Protein AF-A0A2W5Y4U4-F1 (afdb_monomer_lite)

pLDDT: mean 70.73, std 24.27, range [21.8, 98.44]

Foldseek 3Di:
DLLVLLLLLLLLVQLVHKAFLLNSLVSQCLSVVNPALVVSLVSSLVSVLVCVVVVQKFKAFQDPVGTDGDPDPSVVVSVVLNVVSVPDPDRDDPGHIIIHTDPVSNVVNVVSLVVVCVVQPDPDPDDDLVRVLVSVVVVLVVPPSNPPLVSVVVSVVPPCPPPDVCSVVSVVVSCCVVVVPPQWDWDWDDPPPDPDIAIATDPVSQVVVVVVQVPDPPSVVPPSSPDDHDHDDDD

Sequence (235 aa):
MAFEVVIEEVLVYGLDDWVMLSAFTSVVSSELGINDWLTVRPHVLTVMRTVLAEGWYEVGNVGEDGFHSWRLPLEDSLQRLEAEVLSLESWPHMGDPWFNLTPAGQEEAERIVRRTMEWLPPPALPLTAQELLDWLRSYLARGDGYPLRSIVLGVLRGMKVRTDADAREMIDRILRELLSDPDIQVKMETPPGSGSFRVNLAAPALPAMREQLSAIPDLEHMPDLFLLIRLKTIV

Structure (mmCIF, N/CA/C/O backbone):
data_AF-A0A2W5Y4U4-F1
#
_entry.id   AF-A0A2W5Y4U4-F1
#
loop_
_atom_site.group_PDB
_atom_site.id
_atom_site.type_symbol
_atom_site.label_atom_id
_atom_site.label_alt_id
_atom_site.label_comp_id
_atom_site.label_asym_id
_atom_site.label_entity_id
_atom_site.label_seq_id
_atom_site.pdbx_PDB_ins_code
_atom_site.Cartn_x
_atom_site.Cartn_y
_atom_site.Cartn_z
_atom_site.occupancy
_atom_site.B_iso_or_equiv
_atom_site.auth_seq_id
_atom_site.auth_comp_id
_atom_site.auth_asym_id
_atom_site.auth_atom_id
_atom_site.pdbx_PDB_model_num
ATOM 1 N N . MET A 1 1 ? 15.899 -3.956 5.327 1.00 56.28 1 MET A N 1
ATOM 2 C CA . MET A 1 1 ? 15.877 -3.110 4.118 1.00 56.28 1 MET A CA 1
ATOM 3 C C . MET A 1 1 ? 14.679 -3.425 3.229 1.00 56.28 1 MET A C 1
ATOM 5 O O . MET A 1 1 ? 13.850 -2.544 3.117 1.00 56.28 1 MET A O 1
ATOM 9 N N . ALA A 1 2 ? 14.485 -4.649 2.711 1.00 74.25 2 ALA A N 1
ATOM 10 C CA . ALA A 1 2 ? 13.357 -4.940 1.799 1.00 74.25 2 ALA A CA 1
ATOM 11 C C . ALA A 1 2 ? 11.952 -4.578 2.340 1.00 74.25 2 ALA A C 1
ATOM 13 O O . ALA A 1 2 ? 11.101 -4.116 1.595 1.00 74.25 2 ALA A O 1
ATOM 14 N N . PHE A 1 3 ? 11.703 -4.744 3.643 1.00 87.31 3 PHE A N 1
ATOM 15 C CA . PHE A 1 3 ? 10.367 -4.537 4.219 1.00 87.31 3 PHE A CA 1
ATOM 16 C C . PHE A 1 3 ? 9.980 -3.067 4.437 1.00 87.31 3 PHE A C 1
ATOM 18 O O . PHE A 1 3 ? 8.811 -2.716 4.337 1.00 87.31 3 PHE A O 1
ATOM 25 N N . GLU A 1 4 ? 10.961 -2.215 4.737 1.00 89.25 4 GLU A N 1
ATOM 26 C CA . GLU A 1 4 ? 10.761 -0.772 4.934 1.00 89.25 4 GLU A CA 1
ATOM 27 C C . GLU A 1 4 ? 10.315 -0.127 3.625 1.00 89.25 4 GLU A C 1
ATOM 29 O O . GLU A 1 4 ? 9.292 0.539 3.560 1.00 89.25 4 GLU A O 1
ATOM 34 N N . VAL A 1 5 ? 11.021 -0.465 2.556 1.00 87.44 5 VAL A N 1
ATOM 35 C CA . VAL A 1 5 ? 10.706 -0.081 1.187 1.00 87.44 5 VAL A CA 1
ATOM 36 C C . VAL A 1 5 ? 9.276 -0.466 0.773 1.00 87.44 5 VAL A C 1
ATOM 38 O O . VAL A 1 5 ? 8.548 0.357 0.224 1.00 87.44 5 VAL A O 1
ATOM 41 N N . VAL A 1 6 ? 8.840 -1.693 1.082 1.00 91.56 6 VAL A N 1
ATOM 42 C CA . VAL A 1 6 ? 7.470 -2.153 0.786 1.00 91.56 6 VAL A CA 1
ATOM 43 C C . VAL A 1 6 ? 6.430 -1.302 1.519 1.00 91.56 6 VAL A C 1
ATOM 45 O O . VAL A 1 6 ? 5.403 -0.949 0.944 1.00 91.56 6 VAL A O 1
ATOM 48 N N . ILE A 1 7 ? 6.682 -0.983 2.791 1.00 95.06 7 ILE A N 1
ATOM 49 C CA . ILE A 1 7 ? 5.800 -0.135 3.600 1.00 95.06 7 ILE A CA 1
ATOM 50 C C . ILE A 1 7 ? 5.708 1.263 2.993 1.00 95.06 7 ILE A C 1
ATOM 52 O O . ILE A 1 7 ? 4.606 1.786 2.844 1.00 95.06 7 ILE A O 1
ATOM 56 N N . GLU A 1 8 ? 6.843 1.851 2.619 1.00 93.88 8 GLU A N 1
ATOM 57 C CA . GLU A 1 8 ? 6.877 3.177 2.010 1.00 93.88 8 GLU A CA 1
ATOM 58 C C . GLU A 1 8 ? 6.083 3.220 0.699 1.00 93.88 8 GLU A C 1
ATOM 60 O O . GLU A 1 8 ? 5.265 4.120 0.512 1.00 93.88 8 GLU A O 1
ATOM 65 N N . GLU A 1 9 ? 6.241 2.221 -0.173 1.00 89.44 9 GLU A N 1
ATOM 66 C CA . GLU A 1 9 ? 5.489 2.145 -1.430 1.00 89.44 9 GLU A CA 1
ATOM 67 C C . GLU A 1 9 ? 3.982 1.972 -1.178 1.00 89.44 9 GLU A C 1
ATOM 69 O O . GLU A 1 9 ? 3.164 2.618 -1.832 1.00 89.44 9 GLU A O 1
ATOM 74 N N . VAL A 1 10 ? 3.591 1.158 -0.190 1.00 93.81 10 VAL A N 1
ATOM 75 C CA . VAL A 1 10 ? 2.186 1.017 0.225 1.00 93.81 10 VAL A CA 1
ATOM 76 C C . VAL A 1 10 ? 1.619 2.338 0.751 1.00 93.81 10 VAL A C 1
ATOM 78 O O . VAL A 1 10 ? 0.484 2.680 0.425 1.00 93.81 10 VAL A O 1
ATOM 81 N N . LEU A 1 11 ? 2.373 3.091 1.553 1.00 95.19 11 LEU A N 1
ATOM 82 C CA . LEU A 1 11 ? 1.949 4.397 2.069 1.00 95.19 11 LEU A CA 1
ATOM 83 C C . LEU A 1 11 ? 1.760 5.407 0.938 1.00 95.19 11 LEU A C 1
ATOM 85 O O . LEU A 1 11 ? 0.708 6.033 0.843 1.00 95.19 11 LEU A O 1
ATOM 89 N N . VAL A 1 12 ? 2.744 5.521 0.043 1.00 92.56 12 VAL A N 1
ATOM 90 C CA . VAL A 1 12 ? 2.672 6.422 -1.114 1.00 92.56 12 VAL A CA 1
ATOM 91 C C . VAL A 1 12 ? 1.501 6.055 -2.023 1.00 92.56 12 VAL A C 1
ATOM 93 O O . VAL A 1 12 ? 0.811 6.945 -2.514 1.00 92.56 12 VAL A O 1
ATOM 96 N N . TYR A 1 13 ? 1.232 4.763 -2.218 1.00 89.75 13 TYR A N 1
ATOM 97 C CA . TYR A 1 13 ? 0.114 4.305 -3.040 1.00 89.75 13 TYR A CA 1
ATOM 98 C C . TYR A 1 13 ? -1.253 4.775 -2.510 1.00 89.75 13 TYR A C 1
ATOM 100 O O . TYR A 1 13 ? -2.143 5.068 -3.306 1.00 89.75 13 TYR A O 1
ATOM 108 N N . GLY A 1 14 ? -1.415 4.895 -1.189 1.00 93.81 14 GLY A N 1
ATOM 109 C CA . GLY A 1 14 ? -2.655 5.374 -0.567 1.00 93.81 14 GLY A CA 1
ATOM 110 C C . GLY A 1 14 ? -2.869 6.885 -0.607 1.00 93.81 14 GLY A C 1
ATOM 111 O O . GLY A 1 14 ? -3.927 7.341 -0.186 1.00 93.81 14 GLY A O 1
ATOM 112 N N . LEU A 1 15 ? -1.900 7.674 -1.092 1.00 91.88 15 LEU A N 1
ATOM 113 C CA . LEU A 1 15 ? -2.074 9.125 -1.248 1.00 91.88 15 LEU A CA 1
ATOM 114 C C . LEU A 1 15 ? -3.106 9.482 -2.325 1.00 91.88 15 LEU A C 1
ATOM 116 O O . LEU A 1 15 ? -3.715 10.548 -2.252 1.00 91.88 15 LEU A O 1
ATOM 120 N N . ASP A 1 16 ? -3.273 8.617 -3.329 1.00 88.06 16 ASP A N 1
ATOM 121 C CA . ASP A 1 16 ? -4.180 8.857 -4.454 1.00 88.06 16 ASP A CA 1
ATOM 122 C C . ASP A 1 16 ? -5.641 8.510 -4.100 1.00 88.06 16 ASP A C 1
ATOM 124 O O . ASP A 1 16 ? -6.553 9.246 -4.482 1.00 88.06 16 ASP A O 1
ATOM 128 N N . ASP A 1 17 ? -5.873 7.373 -3.432 1.00 92.88 17 ASP A N 1
ATOM 129 C CA . ASP A 1 17 ? -7.207 6.828 -3.137 1.00 92.88 17 ASP A CA 1
ATOM 130 C C . ASP A 1 17 ? -7.129 5.710 -2.073 1.00 92.88 17 ASP A C 1
ATOM 132 O O . ASP A 1 17 ? -6.046 5.303 -1.641 1.00 92.88 17 ASP A O 1
ATOM 136 N N . TRP A 1 18 ? -8.278 5.151 -1.691 1.00 96.12 18 TRP A N 1
ATOM 137 C CA . TRP A 1 18 ? -8.352 3.940 -0.880 1.00 96.12 18 TRP A CA 1
ATOM 138 C C . TRP A 1 18 ? -7.681 2.758 -1.577 1.00 96.12 18 TRP A C 1
ATOM 140 O O . TRP A 1 18 ? -7.863 2.494 -2.769 1.00 96.12 18 TRP A O 1
ATOM 150 N N . VAL A 1 19 ? -6.956 1.971 -0.794 1.00 94.94 19 VAL A N 1
ATOM 151 C CA . VAL A 1 19 ? -6.214 0.819 -1.292 1.00 94.94 19 VAL A CA 1
ATOM 152 C C . VAL A 1 19 ? -7.033 -0.435 -1.032 1.00 94.94 19 VAL A C 1
ATOM 154 O O . VAL A 1 19 ? -7.286 -0.792 0.110 1.00 94.94 19 VAL A O 1
ATOM 157 N N . MET A 1 20 ? -7.459 -1.138 -2.077 1.00 94.50 20 MET A N 1
ATOM 158 C CA . MET A 1 20 ? -8.074 -2.461 -1.917 1.00 94.50 20 MET A CA 1
ATOM 159 C C . MET A 1 20 ? -7.012 -3.492 -1.502 1.00 94.50 20 MET A C 1
ATOM 161 O O . MET A 1 20 ? -5.870 -3.408 -1.962 1.00 94.50 20 MET A O 1
ATOM 165 N N . LEU A 1 21 ? -7.387 -4.527 -0.742 1.00 94.50 21 LEU A N 1
ATOM 166 C CA . LEU A 1 21 ? -6.519 -5.670 -0.423 1.00 94.50 21 LEU A CA 1
ATOM 167 C C . LEU A 1 21 ? -5.758 -6.214 -1.643 1.00 94.50 21 LEU A C 1
ATOM 169 O O . LEU A 1 21 ? -4.548 -6.413 -1.583 1.00 94.50 21 LEU A O 1
ATOM 173 N N . SER A 1 22 ? -6.426 -6.409 -2.782 1.00 92.12 22 SER A N 1
ATOM 174 C CA . SER A 1 22 ? -5.769 -6.894 -4.006 1.00 92.12 22 SER A CA 1
ATOM 175 C C . SER A 1 22 ? -4.678 -5.941 -4.526 1.00 92.12 22 SER A C 1
ATOM 177 O O . SER A 1 22 ? -3.620 -6.392 -4.963 1.00 92.12 22 SER A O 1
ATOM 179 N N . ALA A 1 23 ? -4.873 -4.622 -4.430 1.00 90.00 23 ALA A N 1
ATOM 180 C CA . ALA A 1 23 ? -3.855 -3.638 -4.793 1.00 90.00 23 ALA A CA 1
ATOM 181 C C . ALA A 1 23 ? -2.692 -3.661 -3.793 1.00 90.00 23 ALA A C 1
ATOM 183 O O . ALA A 1 23 ? -1.536 -3.748 -4.206 1.00 90.00 23 ALA A O 1
ATOM 184 N N . PHE A 1 24 ? -3.008 -3.695 -2.497 1.00 92.56 24 PHE A N 1
ATOM 185 C CA . PHE A 1 24 ? -2.038 -3.799 -1.410 1.00 92.56 24 PHE A CA 1
ATOM 186 C C . PHE A 1 24 ? -1.139 -5.030 -1.582 1.00 92.56 24 PHE A C 1
ATOM 188 O O . PHE A 1 24 ? 0.084 -4.928 -1.634 1.00 92.56 24 PHE A O 1
ATOM 195 N N . THR A 1 25 ? -1.744 -6.208 -1.738 1.00 93.31 25 THR A N 1
ATOM 196 C CA . THR A 1 25 ? -1.024 -7.476 -1.939 1.00 93.31 25 THR A CA 1
ATOM 197 C C . THR A 1 25 ? -0.175 -7.456 -3.198 1.00 93.31 25 THR A C 1
ATOM 199 O O . THR A 1 25 ? 0.921 -8.011 -3.219 1.00 93.31 25 THR A O 1
ATOM 202 N N . SER A 1 26 ? -0.641 -6.761 -4.233 1.00 90.56 26 SER A N 1
ATOM 203 C CA . SER A 1 26 ? 0.102 -6.611 -5.468 1.00 90.56 26 SER A CA 1
ATOM 204 C C . SER A 1 26 ? 1.308 -5.675 -5.348 1.00 90.56 26 SER A C 1
ATOM 206 O O . SER A 1 26 ? 2.282 -5.886 -6.068 1.00 90.56 26 SER A O 1
ATOM 208 N N . VAL A 1 27 ? 1.276 -4.672 -4.464 1.00 90.56 27 VAL A N 1
ATOM 209 C CA . VAL A 1 27 ? 2.469 -3.880 -4.118 1.00 90.56 27 VAL A CA 1
ATOM 210 C C . VAL A 1 27 ? 3.479 -4.778 -3.410 1.00 90.56 27 VAL A C 1
ATOM 212 O O . VAL A 1 27 ? 4.584 -4.950 -3.911 1.00 90.56 27 VAL A O 1
ATOM 215 N N . VAL A 1 28 ? 3.071 -5.460 -2.334 1.00 93.56 28 VAL A N 1
ATOM 216 C CA . VAL A 1 28 ? 3.958 -6.356 -1.565 1.00 93.56 28 VAL A CA 1
ATOM 217 C C . VAL A 1 28 ? 4.595 -7.433 -2.450 1.00 93.56 28 VAL A C 1
ATOM 219 O O . VAL A 1 28 ? 5.794 -7.675 -2.382 1.00 93.56 28 VAL A O 1
ATOM 222 N N . SER A 1 29 ? 3.800 -8.063 -3.312 1.00 92.56 29 SER A N 1
ATOM 223 C CA . SER A 1 29 ? 4.266 -9.059 -4.279 1.00 92.56 29 SER A CA 1
ATOM 224 C C . SER A 1 29 ? 5.291 -8.506 -5.262 1.00 92.56 29 SER A C 1
ATOM 226 O O . SER A 1 29 ? 6.316 -9.147 -5.487 1.00 92.56 29 SER A O 1
ATOM 228 N N . SER A 1 30 ? 5.020 -7.324 -5.825 1.00 87.38 30 SER A N 1
ATOM 229 C CA . SER A 1 30 ? 5.901 -6.669 -6.792 1.00 87.38 30 SER A CA 1
ATOM 230 C C . SER A 1 30 ? 7.241 -6.316 -6.158 1.00 87.38 30 SER A C 1
ATOM 232 O O . SER A 1 30 ? 8.275 -6.641 -6.728 1.00 87.38 30 SER A O 1
ATOM 234 N N . GLU A 1 31 ? 7.218 -5.698 -4.978 1.00 87.00 31 GLU A N 1
ATOM 235 C CA . GLU A 1 31 ? 8.423 -5.229 -4.286 1.00 87.00 31 GLU A CA 1
ATOM 236 C C . GLU A 1 31 ? 9.281 -6.373 -3.728 1.00 87.00 31 GLU A C 1
ATOM 238 O O . GLU A 1 31 ? 10.487 -6.225 -3.564 1.00 87.00 31 GLU A O 1
ATOM 243 N N . LEU A 1 32 ? 8.683 -7.537 -3.459 1.00 88.62 32 LEU A N 1
ATOM 244 C CA . LEU A 1 32 ? 9.418 -8.726 -3.017 1.00 88.62 32 LEU A CA 1
ATOM 245 C C . LEU A 1 32 ? 9.779 -9.688 -4.159 1.00 88.62 32 LEU A C 1
ATOM 247 O O . LEU A 1 32 ? 10.451 -10.689 -3.914 1.00 88.62 32 LEU A O 1
ATOM 251 N N . GLY A 1 33 ? 9.304 -9.449 -5.385 1.00 90.38 33 GLY A N 1
ATOM 252 C CA . GLY A 1 33 ? 9.500 -10.365 -6.513 1.00 90.38 33 GLY A CA 1
ATOM 253 C C . GLY A 1 33 ? 8.823 -11.735 -6.339 1.00 90.38 33 GLY A C 1
ATOM 254 O O . GLY A 1 33 ? 9.268 -12.726 -6.921 1.00 90.38 33 GLY A O 1
ATOM 255 N N . ILE A 1 34 ? 7.753 -11.824 -5.537 1.00 92.12 34 ILE A N 1
ATOM 256 C CA . ILE A 1 34 ? 7.062 -13.084 -5.211 1.00 92.12 34 ILE A CA 1
ATOM 257 C C . ILE A 1 34 ? 5.730 -13.156 -5.960 1.00 92.12 34 ILE A C 1
ATOM 259 O O . ILE A 1 34 ? 4.790 -12.440 -5.624 1.00 92.12 34 ILE A O 1
ATOM 263 N N . ASN A 1 35 ? 5.616 -14.067 -6.931 1.00 92.31 35 ASN A N 1
ATOM 264 C CA . ASN A 1 35 ? 4.404 -14.247 -7.752 1.00 92.31 35 ASN A CA 1
ATOM 265 C C . ASN A 1 35 ? 3.467 -15.372 -7.271 1.00 92.31 35 ASN A C 1
ATOM 267 O O . ASN A 1 35 ? 2.415 -15.598 -7.869 1.00 92.31 35 ASN A O 1
ATOM 271 N N . ASP A 1 36 ? 3.836 -16.087 -6.208 1.00 93.38 36 ASP A N 1
ATOM 272 C CA . ASP A 1 36 ? 3.009 -17.127 -5.597 1.00 93.38 36 ASP A CA 1
ATOM 273 C C . ASP A 1 36 ? 2.247 -16.574 -4.384 1.00 93.38 36 ASP A C 1
ATOM 275 O O . ASP A 1 36 ? 2.852 -16.034 -3.454 1.00 93.38 36 ASP A O 1
ATOM 279 N N . TRP A 1 37 ? 0.917 -16.725 -4.385 1.00 92.56 37 TRP A N 1
ATOM 280 C CA . TRP A 1 37 ? 0.056 -16.190 -3.327 1.00 92.56 37 TRP A CA 1
ATOM 281 C C . TRP A 1 37 ? 0.391 -16.785 -1.957 1.00 92.56 37 TRP A C 1
ATOM 283 O O . TRP A 1 37 ? 0.532 -16.054 -0.978 1.00 92.56 37 TRP A O 1
ATOM 293 N N . LEU A 1 38 ? 0.554 -18.107 -1.874 1.00 93.44 38 LEU A N 1
ATOM 294 C CA . LEU A 1 38 ? 0.788 -18.776 -0.594 1.00 93.44 38 LEU A CA 1
ATOM 295 C C . LEU A 1 38 ? 2.119 -18.343 0.033 1.00 93.44 38 LEU A C 1
ATOM 297 O O . LEU A 1 38 ? 2.204 -18.213 1.255 1.00 93.44 38 LEU A O 1
ATOM 301 N N . THR A 1 39 ? 3.115 -18.056 -0.806 1.00 95.44 39 THR A N 1
ATOM 302 C CA . THR A 1 39 ? 4.422 -17.533 -0.402 1.00 95.44 39 THR A CA 1
ATOM 303 C C . THR A 1 39 ? 4.365 -16.050 -0.013 1.00 95.44 39 THR A C 1
ATOM 305 O O . THR A 1 39 ? 4.979 -15.667 0.980 1.00 95.44 39 THR A O 1
ATOM 308 N N . VAL A 1 40 ? 3.621 -15.198 -0.734 1.00 95.12 40 VAL A N 1
ATOM 309 C CA . VAL A 1 40 ? 3.560 -13.747 -0.442 1.00 95.12 40 VAL A CA 1
ATOM 310 C C . VAL A 1 40 ? 2.635 -13.405 0.732 1.00 95.12 40 VAL A C 1
ATOM 312 O O . VAL A 1 40 ? 2.867 -12.432 1.449 1.00 95.12 40 VAL A O 1
ATOM 315 N N . ARG A 1 41 ? 1.604 -14.219 0.978 1.00 95.00 41 ARG A N 1
ATOM 316 C CA . ARG A 1 41 ? 0.593 -14.024 2.028 1.00 95.00 41 ARG A CA 1
ATOM 317 C C . ARG A 1 41 ? 1.153 -13.700 3.426 1.00 95.00 41 ARG A C 1
ATOM 319 O O . ARG A 1 41 ? 0.683 -12.728 4.017 1.00 95.00 41 ARG A O 1
ATOM 326 N N . PRO A 1 42 ? 2.136 -14.429 3.994 1.00 95.44 42 PRO A N 1
ATOM 327 C CA . PRO A 1 42 ? 2.703 -14.064 5.297 1.00 95.44 42 PRO A CA 1
ATOM 328 C C . PRO A 1 42 ? 3.389 -12.688 5.293 1.00 95.44 42 PRO A C 1
ATOM 330 O O . PRO A 1 42 ? 3.344 -11.980 6.300 1.00 95.44 42 PRO A O 1
ATOM 333 N N . HIS A 1 43 ? 3.976 -12.265 4.169 1.00 95.88 43 HIS A N 1
ATOM 334 C CA . HIS A 1 43 ? 4.563 -10.929 4.044 1.00 95.88 43 HIS A CA 1
ATOM 335 C C . HIS A 1 43 ? 3.477 -9.860 4.000 1.00 95.88 43 HIS A C 1
ATOM 337 O O . HIS A 1 43 ? 3.558 -8.878 4.726 1.00 95.88 43 HIS A O 1
ATOM 343 N N . VAL A 1 44 ? 2.420 -10.097 3.227 1.00 95.75 44 VAL A N 1
ATOM 344 C CA . VAL A 1 44 ? 1.242 -9.228 3.161 1.00 95.75 44 VAL A CA 1
ATOM 345 C C . VAL A 1 44 ? 0.658 -8.971 4.554 1.00 95.75 44 VAL A C 1
ATOM 347 O O . VAL A 1 44 ? 0.501 -7.816 4.946 1.00 95.75 44 VAL A O 1
ATOM 350 N N . LEU A 1 45 ? 0.406 -10.034 5.326 1.00 95.75 45 LEU A N 1
ATOM 351 C CA . LEU A 1 45 ? -0.100 -9.932 6.699 1.00 95.75 45 LEU A CA 1
ATOM 352 C C . LEU A 1 45 ? 0.849 -9.155 7.611 1.00 95.75 45 LEU A C 1
ATOM 354 O O . LEU A 1 45 ? 0.405 -8.371 8.447 1.00 95.75 45 LEU A O 1
ATOM 358 N N . THR A 1 46 ? 2.156 -9.356 7.442 1.00 96.44 46 THR A N 1
ATOM 359 C CA . THR A 1 46 ? 3.166 -8.640 8.225 1.00 96.44 46 THR A CA 1
ATOM 360 C C . THR A 1 46 ? 3.141 -7.139 7.911 1.00 96.44 46 THR A C 1
ATOM 362 O O . THR A 1 46 ? 3.085 -6.344 8.843 1.00 96.44 46 THR A O 1
ATOM 365 N N . VAL A 1 47 ?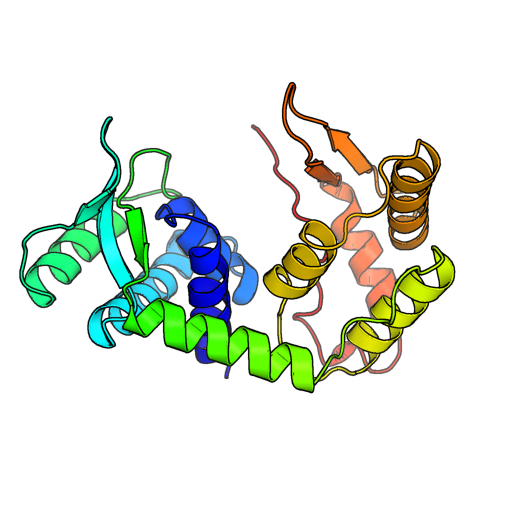 3.087 -6.738 6.631 1.00 96.50 47 VAL A N 1
ATOM 366 C CA . VAL A 1 47 ? 2.980 -5.317 6.237 1.00 96.50 47 VAL A CA 1
ATOM 367 C C . VAL A 1 47 ? 1.690 -4.705 6.783 1.00 96.50 47 VAL A C 1
ATOM 369 O O . VAL A 1 47 ? 1.742 -3.639 7.386 1.00 96.50 47 VAL A O 1
ATOM 372 N N . MET A 1 48 ? 0.547 -5.387 6.639 1.00 96.44 48 MET A N 1
ATOM 373 C CA . MET A 1 48 ? -0.741 -4.915 7.170 1.00 96.44 48 MET A CA 1
ATOM 374 C C . MET A 1 48 ? -0.692 -4.700 8.675 1.00 96.44 48 MET A C 1
ATOM 376 O O . MET A 1 48 ? -1.114 -3.656 9.162 1.00 96.44 48 MET A O 1
ATOM 380 N N . ARG A 1 49 ? -0.136 -5.667 9.411 1.00 96.94 49 ARG A N 1
ATOM 381 C CA . ARG A 1 49 ? 0.028 -5.555 10.858 1.00 96.94 49 ARG A CA 1
ATOM 382 C C . ARG A 1 49 ? 0.859 -4.337 11.227 1.00 96.94 49 ARG A C 1
ATOM 384 O O . ARG A 1 49 ? 0.451 -3.597 12.113 1.00 96.94 49 ARG A O 1
ATOM 391 N N . THR A 1 50 ? 1.976 -4.112 10.540 1.00 97.38 50 THR A N 1
ATOM 392 C CA . THR A 1 50 ? 2.822 -2.944 10.785 1.00 97.38 50 THR A CA 1
ATOM 393 C C . THR A 1 50 ? 2.069 -1.645 10.515 1.00 97.38 50 THR A C 1
ATOM 395 O O . THR A 1 50 ? 1.957 -0.825 11.416 1.00 97.38 50 THR A O 1
ATOM 398 N N . VAL A 1 51 ? 1.483 -1.463 9.329 1.00 97.62 51 VAL A N 1
ATOM 399 C CA . VAL A 1 51 ? 0.858 -0.173 8.982 1.00 97.62 51 VAL A CA 1
ATOM 400 C C . VAL A 1 51 ? -0.400 0.141 9.800 1.00 97.62 51 VAL A C 1
ATOM 402 O O . VAL A 1 51 ? -0.694 1.312 10.039 1.00 97.62 51 VAL A O 1
ATOM 405 N N . LEU A 1 52 ? -1.131 -0.884 10.253 1.00 97.62 52 LEU A N 1
ATOM 406 C CA . LEU A 1 52 ? -2.275 -0.718 11.155 1.00 97.62 52 LEU A CA 1
ATOM 407 C C . LEU A 1 52 ? -1.821 -0.432 12.595 1.00 97.62 52 LEU A C 1
ATOM 409 O O . LEU A 1 52 ? -2.422 0.404 13.265 1.00 97.62 52 LEU A O 1
ATOM 413 N N . ALA A 1 53 ? -0.756 -1.087 13.073 1.00 97.44 53 ALA A N 1
ATOM 414 C CA . ALA A 1 53 ? -0.221 -0.863 14.418 1.00 97.44 53 ALA A CA 1
ATOM 415 C C . ALA A 1 53 ? 0.411 0.524 14.586 1.00 97.44 53 ALA A C 1
ATOM 417 O O . ALA A 1 53 ? 0.226 1.153 15.625 1.00 97.44 53 ALA A O 1
ATOM 418 N N . GLU A 1 54 ? 1.085 1.024 13.549 1.00 97.88 54 GLU A N 1
ATOM 419 C CA . GLU A 1 54 ? 1.601 2.399 13.501 1.00 97.88 54 GLU A CA 1
ATOM 420 C C . GLU A 1 54 ? 0.481 3.443 13.323 1.00 97.88 54 GLU A C 1
ATOM 422 O O . GLU A 1 54 ? 0.715 4.648 13.401 1.00 97.88 54 GLU A O 1
ATOM 427 N N . GLY A 1 55 ? -0.760 3.002 13.087 1.00 97.75 55 GLY A N 1
ATOM 428 C CA . GLY A 1 55 ? -1.908 3.881 12.892 1.00 97.75 55 GLY A CA 1
ATOM 429 C C . GLY A 1 55 ? -1.852 4.675 11.589 1.00 97.75 55 GLY A C 1
ATOM 430 O O . GLY A 1 55 ? -2.526 5.697 11.485 1.00 97.75 55 GLY A O 1
ATOM 431 N N . TRP A 1 56 ? -1.065 4.241 10.601 1.00 98.44 56 TRP A N 1
ATOM 432 C CA . TRP A 1 56 ? -0.969 4.900 9.296 1.00 98.44 56 TRP A CA 1
ATOM 433 C C . TRP A 1 56 ? -2.145 4.579 8.382 1.00 98.44 56 TRP A C 1
ATOM 435 O O . TRP A 1 56 ? -2.550 5.412 7.575 1.00 98.44 56 TRP A O 1
ATOM 445 N N . TYR A 1 57 ? -2.720 3.393 8.537 1.00 98.44 57 TYR A N 1
ATOM 446 C CA . TYR A 1 57 ? -3.935 2.999 7.845 1.00 98.44 57 TYR A CA 1
ATOM 447 C C . TYR A 1 57 ? -5.040 2.658 8.837 1.00 98.44 57 TYR A C 1
ATOM 449 O O . TYR A 1 57 ? -4.794 2.172 9.939 1.00 98.44 57 TYR A O 1
ATOM 457 N N . GLU A 1 58 ? -6.272 2.858 8.395 1.00 97.94 58 GLU A N 1
ATOM 458 C CA . GLU A 1 58 ? -7.449 2.200 8.941 1.00 97.94 58 GLU A CA 1
ATOM 459 C C . GLU A 1 58 ? -7.999 1.206 7.914 1.00 97.94 58 GLU A C 1
ATOM 461 O O . GLU A 1 58 ? -7.877 1.403 6.703 1.00 97.94 58 GLU A O 1
ATOM 466 N N . VAL A 1 59 ? -8.597 0.120 8.399 1.00 97.88 59 VAL A N 1
ATOM 467 C CA . VAL A 1 59 ? -9.214 -0.914 7.562 1.00 97.88 59 VAL A CA 1
ATOM 468 C C . VAL A 1 59 ? -10.730 -0.773 7.603 1.00 97.88 59 VAL A C 1
ATOM 470 O O . VAL A 1 59 ? -11.312 -0.456 8.640 1.00 97.88 59 VAL A O 1
ATOM 473 N N . GLY A 1 60 ? -11.381 -0.982 6.466 1.00 96.88 60 GLY A N 1
ATOM 474 C CA . GLY A 1 60 ? -12.797 -0.707 6.302 1.00 96.88 60 GLY A CA 1
ATOM 475 C C . GLY A 1 60 ? -13.426 -1.417 5.115 1.00 96.88 60 GLY A C 1
ATOM 476 O O . GLY A 1 60 ? -12.822 -2.264 4.457 1.00 96.88 60 GLY A O 1
ATOM 477 N N . ASN A 1 61 ? -14.673 -1.048 4.842 1.00 95.69 61 ASN A N 1
ATOM 478 C CA . ASN A 1 61 ? -15.376 -1.421 3.619 1.00 95.69 61 ASN A CA 1
ATOM 479 C C . ASN A 1 61 ? -15.738 -0.161 2.841 1.00 95.69 61 ASN A C 1
ATOM 481 O O . ASN A 1 61 ? -16.003 0.878 3.440 1.00 95.69 61 ASN A O 1
ATOM 485 N N . VAL A 1 62 ? -15.821 -0.268 1.520 1.00 94.56 62 VAL A N 1
ATOM 486 C CA . VAL A 1 62 ? -16.326 0.811 0.669 1.00 94.56 62 VAL A CA 1
ATOM 487 C C . VAL A 1 62 ? -17.785 0.529 0.323 1.00 94.56 62 VAL A C 1
ATOM 489 O O . VAL A 1 62 ? -18.104 -0.528 -0.221 1.00 94.56 62 VAL A O 1
ATOM 492 N N . GLY A 1 63 ? -18.665 1.463 0.681 1.00 93.75 63 GLY A N 1
ATOM 493 C CA . GLY A 1 63 ? -20.090 1.471 0.353 1.00 93.75 63 GLY A CA 1
ATOM 494 C C . GLY A 1 63 ? -20.445 2.551 -0.671 1.00 93.75 63 GLY A C 1
ATOM 495 O O . GLY A 1 63 ? -19.571 3.204 -1.238 1.00 93.75 63 GLY A O 1
ATOM 496 N N . GLU A 1 64 ? -21.744 2.758 -0.900 1.00 94.00 64 GLU A N 1
ATOM 497 C CA . GLU A 1 64 ? -22.252 3.758 -1.860 1.00 94.00 64 GLU A CA 1
ATOM 498 C C . GLU A 1 64 ? -21.873 5.202 -1.489 1.00 94.00 64 GLU A C 1
ATOM 500 O O . GLU A 1 64 ? -21.700 6.051 -2.359 1.00 94.00 64 GLU A O 1
ATOM 505 N N . ASP A 1 65 ? -21.736 5.473 -0.196 1.00 95.38 65 ASP A N 1
ATOM 506 C CA . ASP A 1 65 ? -21.392 6.762 0.403 1.00 95.38 65 ASP A CA 1
ATOM 507 C C . ASP A 1 65 ? -19.902 6.889 0.763 1.00 95.38 65 ASP A C 1
ATOM 509 O O . ASP A 1 65 ? -19.483 7.905 1.317 1.00 95.38 65 ASP A O 1
ATOM 513 N N . GLY A 1 66 ? -19.093 5.889 0.405 1.00 95.81 66 GLY A N 1
ATOM 514 C CA . GLY A 1 66 ? -17.642 5.911 0.534 1.00 95.81 66 GLY A CA 1
ATOM 515 C C . GLY A 1 66 ? -17.086 4.931 1.563 1.00 95.81 66 GLY A C 1
ATOM 516 O O . GLY A 1 66 ? -17.650 3.863 1.797 1.00 95.81 66 GLY A O 1
ATOM 517 N N . PHE A 1 67 ? -15.922 5.256 2.123 1.00 96.88 67 PHE A N 1
ATOM 518 C CA . PHE A 1 67 ? -15.197 4.375 3.031 1.00 96.88 67 PHE A CA 1
ATOM 519 C C . PHE A 1 67 ? -15.772 4.389 4.449 1.00 96.88 67 PHE A C 1
ATOM 521 O O . PHE A 1 67 ? -15.966 5.439 5.060 1.00 96.88 67 PHE A O 1
ATOM 528 N N . HIS A 1 68 ? -15.960 3.189 4.997 1.00 97.19 68 HIS A N 1
ATOM 529 C CA . HIS A 1 68 ? -16.437 2.936 6.350 1.00 97.19 68 HIS A CA 1
ATOM 530 C C . HIS A 1 68 ? -15.422 2.113 7.125 1.00 97.19 68 HIS A C 1
ATOM 532 O O . HIS A 1 68 ? -15.340 0.890 6.965 1.00 97.19 68 HIS A O 1
ATOM 538 N N . SER A 1 69 ? -14.693 2.794 8.004 1.00 97.62 69 SER A N 1
ATOM 539 C CA . SER A 1 69 ? -13.752 2.182 8.939 1.00 97.62 69 SER A CA 1
ATOM 540 C C . SER A 1 69 ? -14.432 1.111 9.795 1.00 97.62 69 SER A C 1
ATOM 542 O O . SER A 1 69 ? -15.556 1.290 10.290 1.00 97.62 69 SER A O 1
ATOM 544 N N . TRP A 1 70 ? -13.759 -0.022 9.984 1.00 96.62 70 TRP A N 1
ATOM 545 C CA . TRP A 1 70 ? -14.191 -1.041 10.927 1.00 96.62 70 TRP A CA 1
ATOM 546 C C . TRP A 1 70 ? -14.107 -0.451 12.334 1.00 96.62 70 TRP A C 1
ATOM 548 O O . TRP A 1 70 ? -13.035 -0.145 12.839 1.00 96.62 70 TRP A O 1
ATOM 558 N N . ARG A 1 71 ? -15.254 -0.296 13.002 1.00 95.50 71 ARG A N 1
ATOM 559 C CA . ARG A 1 71 ? -15.332 0.216 14.382 1.00 95.50 71 ARG A CA 1
ATOM 560 C C . ARG A 1 71 ? -14.931 -0.851 15.406 1.00 95.50 71 ARG A C 1
ATOM 562 O O . ARG A 1 71 ? -15.679 -1.132 16.340 1.00 95.50 71 ARG A O 1
ATOM 569 N N . LEU A 1 72 ? -13.789 -1.481 15.179 1.00 96.81 72 LEU A N 1
ATOM 570 C CA . LEU A 1 72 ? -13.225 -2.545 15.991 1.00 96.81 72 LEU A CA 1
ATOM 571 C C . LEU A 1 72 ? -11.901 -2.065 16.602 1.00 96.81 72 LEU A C 1
ATOM 573 O O . LEU A 1 72 ? -11.198 -1.262 15.987 1.00 96.81 72 LEU A O 1
ATOM 577 N N . PRO A 1 73 ? -11.527 -2.554 17.795 1.00 96.81 73 PRO A N 1
ATOM 578 C CA . PRO A 1 73 ? -10.160 -2.437 18.290 1.00 96.81 73 PRO A C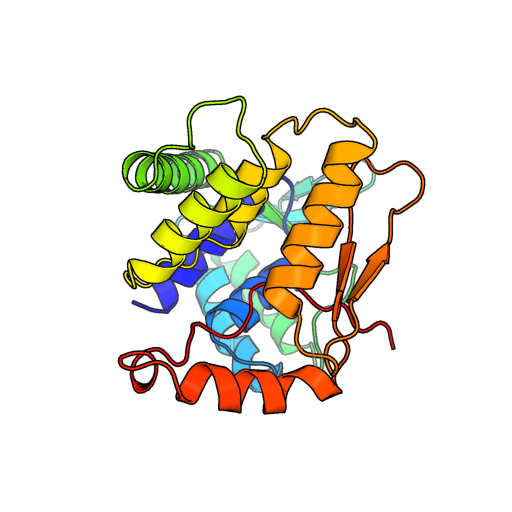A 1
ATOM 579 C C . PRO A 1 73 ? -9.131 -2.944 17.266 1.00 96.81 73 PRO A C 1
ATOM 581 O O . PRO A 1 73 ? -9.443 -3.795 16.430 1.00 96.81 73 PRO A O 1
ATOM 584 N N . LEU A 1 74 ? -7.891 -2.448 17.349 1.00 94.88 74 LEU A N 1
ATOM 585 C CA . LEU A 1 74 ? -6.802 -2.836 16.441 1.00 94.88 74 LEU A CA 1
ATOM 586 C C . LEU A 1 74 ? -6.611 -4.359 16.391 1.00 94.88 74 LEU A C 1
ATOM 588 O O . LEU A 1 74 ? -6.606 -4.935 15.308 1.00 94.88 74 LEU A O 1
ATOM 592 N N . GLU A 1 75 ? -6.511 -5.012 17.549 1.00 96.19 75 GLU A N 1
ATOM 593 C CA . GLU A 1 75 ? -6.314 -6.467 17.628 1.00 96.19 75 GLU A CA 1
ATOM 594 C C . GLU A 1 75 ? -7.476 -7.248 16.999 1.00 96.19 75 GLU A C 1
ATOM 596 O O . GLU A 1 75 ? -7.249 -8.199 16.255 1.00 96.19 75 GLU A O 1
ATOM 601 N N . ASP A 1 76 ? -8.715 -6.802 17.214 1.00 97.44 76 ASP A N 1
ATOM 602 C CA . ASP A 1 76 ? -9.902 -7.437 16.631 1.00 97.44 76 ASP A CA 1
ATOM 603 C C . ASP A 1 76 ? -9.942 -7.244 15.105 1.00 97.44 76 ASP A C 1
ATOM 605 O O . ASP A 1 76 ? -10.310 -8.154 14.358 1.00 97.44 76 ASP A O 1
ATOM 609 N N . SER A 1 77 ? -9.519 -6.070 14.625 1.00 96.25 77 SER A N 1
ATOM 610 C CA . SER A 1 77 ? -9.379 -5.780 13.194 1.00 96.25 77 SER A CA 1
ATOM 611 C C . SER A 1 77 ? -8.308 -6.656 12.549 1.00 96.25 77 SER A C 1
ATOM 613 O O . SER A 1 77 ? -8.544 -7.227 11.486 1.00 96.25 77 SER A O 1
ATOM 615 N N . LEU A 1 78 ? -7.153 -6.806 13.205 1.00 95.12 78 LEU A N 1
ATOM 616 C CA . LEU A 1 78 ? -6.060 -7.659 12.744 1.00 95.12 78 LEU A CA 1
ATOM 617 C C . LEU A 1 78 ? -6.466 -9.128 12.719 1.00 95.12 78 LEU A C 1
ATOM 619 O O . LEU A 1 78 ? -6.214 -9.802 11.726 1.00 95.12 78 LEU A O 1
ATOM 623 N N . GLN A 1 79 ? -7.134 -9.614 13.766 1.00 96.19 79 GLN A N 1
ATOM 624 C CA . GLN A 1 79 ? -7.611 -10.991 13.824 1.00 96.19 79 GLN A CA 1
ATOM 625 C C . GLN A 1 79 ? -8.621 -11.279 12.710 1.00 96.19 79 GLN A C 1
ATOM 627 O O . GLN A 1 79 ? -8.541 -12.319 12.053 1.00 96.19 79 GLN A O 1
ATOM 632 N N . ARG A 1 80 ? -9.565 -10.359 12.479 1.00 95.56 80 ARG A N 1
ATOM 633 C CA . ARG A 1 80 ? -10.533 -10.475 11.388 1.00 95.56 80 ARG A CA 1
ATOM 634 C C . ARG A 1 80 ? -9.839 -10.499 10.029 1.00 95.56 80 ARG A C 1
ATOM 636 O O . A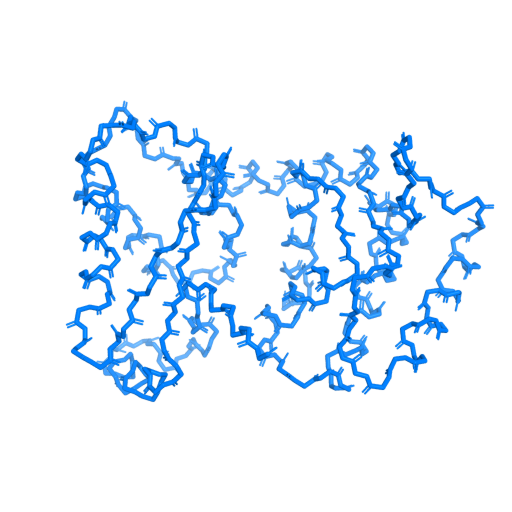RG A 1 80 ? -10.121 -11.379 9.224 1.00 95.56 80 ARG A O 1
ATOM 643 N N . LEU A 1 81 ? -8.934 -9.557 9.789 1.00 94.19 81 LEU A N 1
ATOM 644 C CA . LEU A 1 81 ? -8.204 -9.447 8.532 1.00 94.19 81 LEU A CA 1
ATOM 645 C C . LEU A 1 81 ? -7.322 -10.676 8.282 1.00 94.19 81 LEU A C 1
ATOM 647 O O . LEU A 1 81 ? -7.280 -11.189 7.169 1.00 94.19 81 LEU A O 1
ATOM 651 N N . GLU A 1 82 ? -6.659 -11.186 9.319 1.00 94.38 82 GLU A N 1
ATOM 652 C CA . GLU A 1 82 ? -5.873 -12.414 9.249 1.00 94.38 82 GLU A CA 1
ATOM 653 C C . GLU A 1 82 ? -6.760 -13.611 8.902 1.00 94.38 82 GLU A C 1
ATOM 655 O O . GLU A 1 82 ? -6.415 -14.378 8.008 1.00 94.38 82 GLU A O 1
ATOM 660 N N . ALA A 1 83 ? -7.936 -13.740 9.520 1.00 94.06 83 ALA A N 1
ATOM 661 C CA . ALA A 1 83 ? -8.891 -14.790 9.173 1.00 94.06 83 ALA A CA 1
ATOM 662 C C . ALA A 1 83 ? -9.387 -14.676 7.720 1.00 94.06 83 ALA A C 1
ATOM 664 O O . ALA A 1 83 ? -9.414 -15.682 7.010 1.00 94.06 83 ALA A O 1
ATOM 665 N N . GLU A 1 84 ? -9.733 -13.467 7.263 1.00 91.81 84 GLU A N 1
ATOM 666 C CA . GLU A 1 84 ? -10.155 -13.210 5.881 1.00 91.81 84 GLU A CA 1
ATOM 667 C C . GLU A 1 84 ? -9.037 -13.590 4.897 1.00 91.81 84 GLU A C 1
ATOM 669 O O . GLU A 1 84 ? -9.250 -14.428 4.023 1.00 91.81 84 GLU A O 1
ATOM 674 N N . VAL A 1 85 ? -7.813 -13.095 5.093 1.00 90.38 85 VAL A N 1
ATOM 675 C CA . VAL A 1 85 ? -6.655 -13.385 4.228 1.00 90.38 85 VAL A CA 1
ATOM 676 C C . VAL A 1 85 ? -6.246 -14.863 4.260 1.00 90.38 85 VAL A C 1
ATOM 678 O O . VAL A 1 85 ? -5.884 -15.426 3.225 1.00 90.38 85 VAL A O 1
ATOM 681 N N . LEU A 1 86 ? -6.281 -15.519 5.424 1.00 89.56 86 LEU A N 1
ATOM 682 C CA . LEU A 1 86 ? -5.944 -16.942 5.549 1.00 89.56 86 LEU A CA 1
ATOM 683 C C . LEU A 1 86 ? -6.994 -17.852 4.908 1.00 89.56 86 LEU A C 1
ATOM 685 O O . LEU A 1 86 ? -6.639 -18.946 4.469 1.00 89.56 86 LEU A O 1
ATOM 689 N N . SER A 1 87 ? -8.251 -17.405 4.825 1.00 91.00 87 SER A N 1
ATOM 690 C CA . SER A 1 87 ? -9.318 -18.137 4.134 1.00 91.00 87 SER A CA 1
ATOM 691 C C . SER A 1 87 ? -9.173 -18.130 2.608 1.00 91.00 87 SER A C 1
ATOM 693 O O .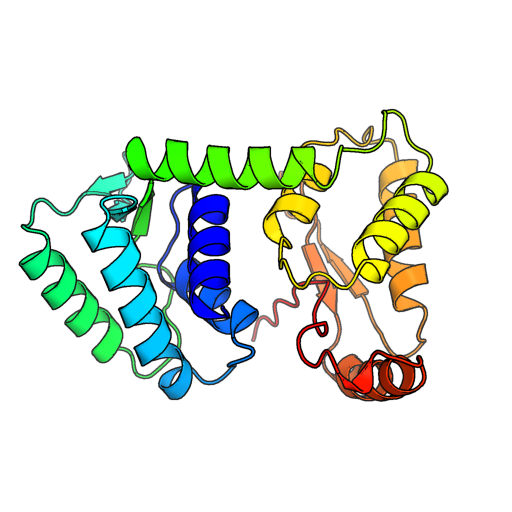 SER A 1 87 ? -9.770 -18.967 1.933 1.00 91.00 87 SER A O 1
ATOM 695 N N . LEU A 1 88 ? -8.357 -17.223 2.057 1.00 89.25 88 LEU A N 1
ATOM 696 C CA . LEU A 1 88 ? -8.107 -17.138 0.623 1.00 89.25 88 LEU A CA 1
ATOM 697 C C . LEU A 1 88 ? -7.139 -18.237 0.165 1.00 89.25 88 LEU A C 1
ATOM 699 O O . LEU A 1 88 ? -5.951 -18.240 0.512 1.00 89.25 88 LEU A O 1
ATOM 703 N N . GLU A 1 89 ? -7.642 -19.139 -0.679 1.00 90.94 89 GLU A N 1
ATOM 704 C CA . GLU A 1 89 ? -6.842 -20.158 -1.376 1.00 90.94 89 GLU A CA 1
ATOM 705 C C . GLU A 1 89 ? -6.096 -19.589 -2.597 1.00 90.94 89 GLU A C 1
ATOM 707 O O . GLU A 1 89 ? -5.107 -20.163 -3.053 1.00 90.94 89 GLU A O 1
ATOM 712 N N . SER A 1 90 ? -6.544 -18.441 -3.109 1.00 91.06 90 SER A N 1
ATOM 713 C CA . SER A 1 90 ? -5.996 -17.753 -4.278 1.00 91.06 90 SER A CA 1
ATOM 714 C C . SER A 1 90 ? -5.770 -16.269 -4.002 1.00 91.06 90 SER A C 1
ATOM 716 O O . SER A 1 90 ? -6.055 -15.772 -2.916 1.00 91.06 90 SER A O 1
ATOM 718 N N . TRP A 1 91 ? -5.271 -15.551 -5.011 1.00 88.94 91 TRP A N 1
ATOM 719 C CA . TRP A 1 91 ? -5.131 -14.101 -4.949 1.00 88.94 91 TRP A CA 1
ATOM 720 C C . TRP A 1 91 ? -6.435 -13.408 -4.518 1.00 88.94 91 TRP A C 1
ATOM 722 O O . TRP A 1 91 ? -7.508 -13.843 -4.947 1.00 88.94 91 TRP A O 1
ATOM 732 N N . PRO A 1 92 ? -6.343 -12.322 -3.730 1.00 84.00 92 PRO A N 1
ATOM 733 C CA . PRO A 1 92 ? -7.506 -11.553 -3.305 1.00 84.00 92 PRO A CA 1
ATOM 734 C C . PRO A 1 92 ? -8.277 -10.980 -4.507 1.00 84.00 92 PRO A C 1
ATOM 736 O O . PRO A 1 92 ? -7.682 -10.600 -5.524 1.00 84.00 92 PRO A O 1
ATOM 739 N N . HIS A 1 93 ? -9.604 -10.930 -4.405 1.00 80.19 93 HIS A N 1
ATOM 740 C CA . HIS A 1 93 ? -10.516 -10.525 -5.476 1.00 80.19 93 HIS A CA 1
ATOM 741 C C . HIS A 1 93 ? -11.107 -9.124 -5.231 1.00 80.19 93 HIS A C 1
ATOM 743 O O . HIS A 1 93 ? -10.855 -8.457 -4.233 1.00 80.19 93 HIS A O 1
ATOM 749 N N . MET A 1 94 ? -11.902 -8.619 -6.180 1.00 65.44 94 MET A N 1
ATOM 750 C CA . MET A 1 94 ? -12.646 -7.378 -5.949 1.00 65.44 94 MET A CA 1
ATOM 751 C C . MET A 1 94 ? -13.758 -7.618 -4.918 1.00 65.44 94 MET A C 1
ATOM 753 O O . MET A 1 94 ? -14.566 -8.523 -5.103 1.00 65.44 94 MET A O 1
ATOM 757 N N . GLY A 1 95 ? -13.802 -6.800 -3.861 1.00 69.44 95 GLY A N 1
ATOM 758 C CA . GLY A 1 95 ? -14.771 -6.917 -2.757 1.00 69.44 95 GLY A CA 1
ATOM 759 C C . GLY A 1 95 ? -14.144 -7.144 -1.377 1.00 69.44 95 GLY A C 1
ATOM 760 O O . GLY A 1 95 ? -14.854 -7.096 -0.378 1.00 69.44 95 GLY A O 1
ATOM 761 N N . ASP A 1 96 ? -12.831 -7.349 -1.333 1.00 81.44 96 ASP A N 1
ATOM 762 C CA . ASP A 1 96 ? -12.035 -7.496 -0.115 1.00 81.44 96 ASP A CA 1
ATOM 763 C C . ASP A 1 96 ? -11.953 -6.203 0.722 1.00 81.44 96 ASP A C 1
ATOM 765 O O . ASP A 1 96 ? -12.296 -5.128 0.211 1.00 81.44 96 ASP A O 1
ATOM 769 N N . PRO A 1 97 ? -11.477 -6.267 1.985 1.00 93.75 97 PRO A N 1
ATOM 770 C CA . PRO A 1 97 ? -11.236 -5.082 2.800 1.00 93.75 97 PRO A CA 1
ATOM 771 C C . PRO A 1 97 ? -10.432 -4.008 2.070 1.00 93.75 97 PRO A C 1
ATOM 773 O O . PRO A 1 97 ? -9.527 -4.276 1.271 1.00 93.75 97 PRO A O 1
ATOM 776 N N . TRP A 1 98 ? -10.770 -2.769 2.400 1.00 96.56 98 TRP A N 1
ATOM 777 C CA . TRP A 1 98 ? -10.109 -1.577 1.900 1.00 96.56 98 TRP A CA 1
ATOM 778 C C . TRP A 1 98 ? -9.318 -0.922 3.019 1.00 96.56 98 TRP A C 1
ATOM 780 O O . TRP A 1 98 ? -9.663 -1.042 4.195 1.00 96.56 98 TRP A O 1
ATOM 790 N N . PHE A 1 99 ? -8.280 -0.198 2.635 1.00 97.62 99 PHE A N 1
ATOM 791 C CA . PHE A 1 99 ? -7.404 0.529 3.529 1.00 97.62 99 PHE A CA 1
ATOM 792 C C . PHE A 1 99 ? -7.463 2.008 3.167 1.00 97.62 99 PHE A C 1
ATOM 794 O O . PHE A 1 99 ? -7.298 2.375 2.002 1.00 97.62 99 PHE A O 1
ATOM 801 N N . ASN A 1 100 ? -7.700 2.850 4.163 1.00 98.00 100 ASN A N 1
ATOM 802 C CA . ASN A 1 100 ? -7.698 4.298 4.020 1.00 98.00 100 ASN A CA 1
ATOM 803 C C . ASN A 1 100 ? -6.554 4.880 4.851 1.00 98.00 100 ASN A C 1
ATOM 805 O O . ASN A 1 100 ? -6.363 4.467 5.998 1.00 98.00 100 ASN A O 1
ATOM 809 N N . LEU A 1 101 ? -5.781 5.804 4.279 1.00 98.25 101 LEU A N 1
ATOM 810 C CA . LEU A 1 101 ? -4.751 6.493 5.047 1.00 98.25 101 LEU A CA 1
ATOM 811 C C . LEU A 1 101 ? -5.413 7.308 6.155 1.00 98.25 101 LEU A C 1
ATOM 813 O O . LEU A 1 101 ? -6.384 8.035 5.941 1.00 98.25 101 LEU A O 1
ATOM 817 N N . THR A 1 102 ? -4.853 7.208 7.352 1.00 98.25 102 THR A N 1
ATOM 818 C CA . THR A 1 102 ? -5.171 8.145 8.426 1.00 98.25 102 THR A CA 1
ATOM 819 C C . THR A 1 102 ? -4.416 9.459 8.190 1.00 98.25 102 THR A C 1
ATOM 821 O O . THR A 1 102 ? -3.471 9.495 7.397 1.00 98.25 102 THR A O 1
ATOM 824 N N . PRO A 1 103 ? -4.735 10.543 8.922 1.00 98.00 103 PRO A N 1
ATOM 825 C CA . PRO A 1 103 ? -3.931 11.763 8.866 1.00 98.00 103 PRO A CA 1
ATOM 826 C C . PRO A 1 103 ? -2.438 11.532 9.159 1.00 98.00 103 PRO A C 1
ATOM 828 O O . PRO A 1 103 ? -1.591 12.143 8.516 1.00 98.00 103 PRO A O 1
ATOM 831 N N . ALA A 1 104 ? -2.113 10.620 10.084 1.00 98.25 104 ALA A N 1
ATOM 832 C CA . ALA A 1 104 ? -0.728 10.275 10.405 1.00 98.25 104 ALA A CA 1
ATOM 833 C C . ALA A 1 104 ? -0.047 9.511 9.258 1.00 98.25 104 ALA A C 1
ATOM 835 O O . ALA A 1 104 ? 1.109 9.776 8.939 1.00 98.25 104 ALA A O 1
ATOM 836 N N . GLY A 1 105 ? -0.764 8.587 8.612 1.00 98.19 105 GLY A N 1
ATOM 837 C CA . GLY A 1 105 ? -0.248 7.882 7.440 1.00 98.19 105 GLY A CA 1
ATOM 838 C C . GLY A 1 105 ? -0.048 8.798 6.239 1.00 98.19 105 GLY A C 1
ATOM 839 O O . GLY A 1 105 ? 0.947 8.663 5.533 1.00 98.19 105 GLY A O 1
ATOM 840 N N . GLN A 1 106 ? -0.949 9.761 6.031 1.00 97.12 106 GLN A N 1
ATOM 841 C CA . GLN A 1 106 ? -0.809 10.759 4.975 1.00 97.12 106 GLN A CA 1
ATOM 842 C C . GLN A 1 106 ? 0.416 11.654 5.197 1.00 97.12 106 GLN A C 1
ATOM 844 O O . GLN A 1 106 ? 1.192 11.852 4.265 1.00 97.12 106 GLN A O 1
ATOM 849 N N . GLU A 1 107 ? 0.632 12.150 6.419 1.00 97.38 107 GLU A N 1
ATOM 850 C CA . GLU A 1 107 ? 1.826 12.938 6.749 1.00 97.38 107 GLU A CA 1
ATOM 851 C C . GLU A 1 107 ? 3.115 12.150 6.470 1.00 97.38 107 GLU A C 1
ATOM 853 O O . GLU A 1 107 ? 4.051 12.674 5.859 1.00 97.38 107 GLU A O 1
ATOM 858 N N . GLU A 1 108 ? 3.148 10.876 6.864 1.00 97.00 108 GLU A N 1
ATOM 859 C CA . GLU A 1 108 ? 4.301 10.009 6.641 1.00 97.00 108 GLU A CA 1
ATOM 860 C C . GLU A 1 108 ? 4.535 9.725 5.150 1.00 97.00 108 GLU A C 1
ATOM 862 O O . GLU A 1 108 ? 5.659 9.854 4.656 1.00 97.00 108 GLU A O 1
ATOM 867 N N . ALA A 1 109 ? 3.477 9.421 4.399 1.00 93.00 109 ALA A N 1
ATOM 868 C CA . ALA A 1 109 ? 3.544 9.223 2.956 1.00 93.00 109 ALA A CA 1
ATOM 869 C C . ALA A 1 109 ? 4.036 10.489 2.228 1.00 93.00 109 ALA A C 1
ATOM 871 O O . ALA A 1 109 ? 4.926 10.424 1.379 1.00 93.00 109 ALA A O 1
ATOM 872 N N . GLU A 1 110 ? 3.534 11.670 2.597 1.00 89.75 110 GLU A N 1
ATOM 873 C CA . GLU A 1 110 ? 3.998 12.949 2.051 1.00 89.75 110 GLU A CA 1
ATOM 874 C C . GLU A 1 110 ? 5.457 13.243 2.423 1.00 89.75 110 GLU A C 1
ATOM 876 O O . GLU A 1 110 ? 6.207 13.793 1.610 1.00 89.75 110 GLU A O 1
ATOM 881 N N . ARG A 1 111 ? 5.896 12.873 3.634 1.00 92.94 111 ARG A N 1
ATOM 882 C CA . ARG A 1 111 ? 7.300 12.976 4.056 1.00 92.94 111 ARG A CA 1
ATOM 883 C C . ARG A 1 111 ? 8.200 12.097 3.190 1.00 92.94 111 ARG A C 1
ATOM 885 O O . ARG A 1 111 ? 9.250 12.575 2.756 1.00 92.94 111 ARG A O 1
ATOM 892 N N . ILE A 1 112 ? 7.785 10.862 2.905 1.00 88.06 112 ILE A N 1
ATOM 893 C CA . ILE A 1 112 ? 8.481 9.943 1.992 1.00 88.06 112 ILE A CA 1
ATOM 894 C C . ILE A 1 112 ? 8.588 10.572 0.600 1.00 88.06 112 ILE A C 1
ATOM 896 O O . ILE A 1 112 ? 9.692 10.664 0.062 1.00 88.06 112 ILE A O 1
ATOM 900 N N . VAL A 1 113 ? 7.483 11.085 0.048 1.00 82.75 113 VAL A N 1
ATOM 901 C CA . VAL A 1 113 ? 7.483 11.757 -1.263 1.00 82.75 113 VAL A CA 1
ATOM 902 C C . VAL A 1 113 ? 8.430 12.954 -1.274 1.00 82.75 113 VAL A C 1
ATOM 904 O O . VAL A 1 113 ? 9.245 13.081 -2.185 1.00 82.75 113 VAL A O 1
ATOM 907 N N . ARG A 1 114 ? 8.375 13.818 -0.257 1.00 84.81 114 ARG A N 1
ATOM 908 C CA . ARG A 1 114 ? 9.229 15.010 -0.163 1.00 84.81 114 ARG A CA 1
ATOM 909 C C . ARG A 1 114 ? 10.708 14.639 -0.099 1.00 84.81 114 ARG A C 1
ATOM 911 O O . ARG A 1 114 ? 11.492 15.175 -0.875 1.00 84.81 114 ARG A O 1
ATOM 918 N N . ARG A 1 115 ? 11.067 13.673 0.756 1.00 86.81 115 ARG A N 1
ATOM 919 C CA . ARG A 1 115 ? 12.431 13.131 0.869 1.00 86.81 115 ARG A CA 1
ATOM 920 C C . ARG A 1 115 ? 12.917 12.598 -0.481 1.00 86.81 115 ARG A C 1
ATOM 922 O O . ARG A 1 115 ? 14.046 12.871 -0.879 1.00 86.81 115 ARG A O 1
ATOM 929 N N . THR A 1 116 ? 12.058 11.893 -1.216 1.00 78.56 116 THR A N 1
ATOM 930 C CA . THR A 1 116 ? 12.374 11.436 -2.574 1.00 78.56 116 THR A CA 1
ATOM 931 C C . THR A 1 116 ? 12.592 12.598 -3.530 1.00 78.56 116 THR A C 1
ATOM 933 O O . THR A 1 116 ? 13.562 12.589 -4.279 1.00 78.56 116 THR A O 1
ATOM 936 N N . MET A 1 117 ? 11.703 13.591 -3.539 1.00 73.38 117 MET A N 1
ATOM 937 C CA . MET A 1 117 ? 11.795 14.732 -4.455 1.00 73.38 117 MET A CA 1
ATOM 938 C C . MET A 1 117 ? 13.010 15.620 -4.169 1.00 73.38 117 MET A C 1
ATOM 940 O O . MET A 1 117 ? 13.551 16.225 -5.087 1.00 73.38 117 MET A O 1
ATOM 944 N N . GLU A 1 118 ? 13.466 15.696 -2.920 1.00 80.69 118 GLU A N 1
ATOM 945 C CA . GLU A 1 118 ? 14.729 16.356 -2.568 1.00 80.69 118 GLU A CA 1
ATOM 946 C C . GLU A 1 118 ? 15.930 15.609 -3.155 1.00 80.69 118 GLU A C 1
ATOM 948 O O . GLU A 1 118 ? 16.881 16.22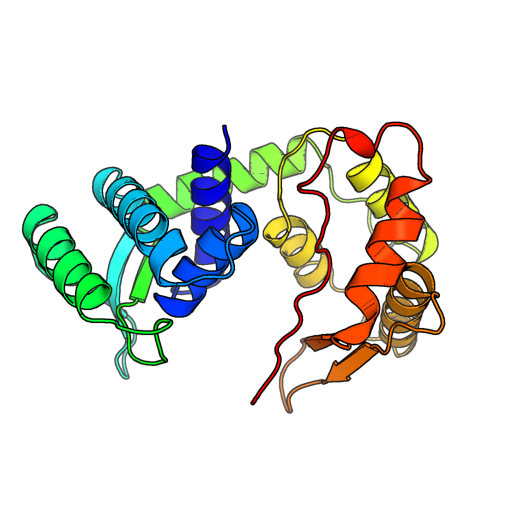6 -3.637 1.00 80.69 118 GLU A O 1
ATOM 953 N N . TRP A 1 119 ? 15.869 14.278 -3.154 1.00 71.56 119 TRP A N 1
ATOM 954 C CA . TRP A 1 119 ? 16.906 13.431 -3.731 1.00 71.56 119 TRP A CA 1
ATOM 955 C C . TRP A 1 119 ? 16.873 13.417 -5.271 1.00 71.56 119 TRP A C 1
ATOM 957 O O . TRP A 1 119 ? 17.912 13.334 -5.932 1.00 71.56 119 TRP A O 1
ATOM 967 N N . LEU A 1 120 ? 15.677 13.560 -5.844 1.00 69.25 120 LEU A N 1
ATOM 968 C CA . LEU A 1 120 ? 15.385 13.563 -7.274 1.00 69.25 120 LEU A CA 1
ATOM 969 C C . LEU A 1 120 ? 14.505 14.757 -7.622 1.00 69.25 120 LEU A C 1
ATOM 971 O O . LEU A 1 120 ? 13.294 14.597 -7.822 1.00 69.25 120 LEU A O 1
ATOM 975 N N . PRO A 1 121 ? 15.094 15.961 -7.716 1.00 68.94 121 PRO A N 1
ATOM 976 C CA . PRO A 1 121 ? 14.326 17.122 -8.108 1.00 68.94 121 PRO A CA 1
ATOM 977 C C . PRO A 1 121 ? 13.693 16.849 -9.476 1.00 68.94 121 PRO A C 1
ATOM 979 O O . PRO A 1 121 ? 14.381 16.359 -10.388 1.00 68.94 121 PRO A O 1
ATOM 982 N N . PRO A 1 122 ? 12.387 17.131 -9.635 1.00 68.06 122 PRO A N 1
ATOM 983 C CA . PRO A 1 122 ? 11.750 16.982 -10.922 1.00 68.06 122 PRO A CA 1
ATOM 984 C C . PRO A 1 122 ? 12.484 17.876 -11.928 1.00 68.06 122 PRO A C 1
ATOM 986 O O . PRO A 1 122 ? 12.873 19.004 -11.599 1.00 68.06 122 PRO A O 1
ATOM 989 N N . PRO A 1 123 ? 12.698 17.384 -13.152 1.00 71.81 123 PRO A N 1
ATOM 990 C CA . PRO A 1 123 ? 13.369 18.160 -14.173 1.00 71.81 123 PRO A CA 1
ATOM 991 C C . PRO A 1 123 ? 12.537 19.415 -14.485 1.00 71.81 123 PRO A C 1
ATOM 993 O O . PRO A 1 123 ? 11.303 19.378 -14.489 1.00 71.81 123 PRO A O 1
ATOM 996 N N . ALA A 1 124 ? 13.206 20.555 -14.684 1.00 76.25 124 ALA A N 1
ATOM 997 C CA . ALA A 1 124 ? 12.530 21.829 -14.913 1.00 76.25 124 ALA A CA 1
ATOM 998 C C . ALA A 1 124 ? 11.677 21.761 -16.191 1.00 76.25 124 ALA A C 1
ATOM 1000 O O . ALA A 1 124 ? 12.176 21.418 -17.256 1.00 76.25 124 ALA A O 1
ATOM 1001 N N . LEU A 1 125 ? 10.386 22.082 -16.082 1.00 71.69 125 LEU A N 1
ATOM 1002 C CA . LEU A 1 125 ? 9.450 22.051 -17.208 1.00 71.69 125 LEU A CA 1
ATOM 1003 C C . LEU A 1 125 ? 9.479 23.356 -18.030 1.00 71.69 125 LEU A C 1
ATOM 1005 O O . LEU A 1 125 ? 9.682 24.427 -17.453 1.00 71.69 125 LEU A O 1
ATOM 1009 N N . PRO A 1 126 ? 9.154 23.303 -19.341 1.00 70.44 126 PRO A N 1
ATOM 1010 C CA . PRO A 1 126 ? 8.841 22.109 -20.135 1.00 70.44 126 PRO A CA 1
ATOM 1011 C C . PRO A 1 126 ? 10.099 21.322 -20.529 1.00 70.44 126 PRO A C 1
ATOM 1013 O O . PRO A 1 126 ? 11.152 21.912 -20.730 1.00 70.44 126 PRO A O 1
ATOM 1016 N N . LEU A 1 127 ? 9.957 20.005 -20.695 1.00 64.94 127 LEU A N 1
ATOM 1017 C CA . LEU A 1 127 ? 11.032 19.126 -21.161 1.00 64.94 127 LEU A CA 1
ATOM 1018 C C . LEU A 1 127 ? 10.719 18.586 -22.544 1.00 64.94 127 LEU A C 1
ATOM 1020 O O . LEU A 1 127 ? 9.570 18.276 -22.868 1.00 64.94 127 LEU A O 1
ATOM 1024 N N . THR A 1 128 ? 11.767 18.410 -23.329 1.00 77.12 128 THR A N 1
ATOM 1025 C CA . THR A 1 128 ? 11.755 17.579 -24.524 1.00 77.12 128 THR A CA 1
ATOM 1026 C C . THR A 1 128 ? 11.730 16.092 -24.155 1.00 77.12 128 THR A C 1
ATOM 1028 O O . THR A 1 128 ? 12.080 15.686 -23.045 1.00 77.12 128 THR A O 1
ATOM 1031 N N . ALA A 1 129 ? 11.359 15.253 -25.127 1.00 63.19 129 ALA A N 1
ATOM 1032 C CA . ALA A 1 129 ? 11.418 13.793 -25.011 1.00 63.19 129 ALA A CA 1
ATOM 1033 C C . ALA A 1 129 ? 12.785 13.291 -24.527 1.00 63.19 129 ALA A C 1
ATOM 1035 O O . ALA A 1 129 ? 12.868 12.398 -23.688 1.00 63.19 129 ALA A O 1
ATOM 1036 N N . GLN A 1 130 ? 13.850 13.871 -25.088 1.00 72.12 130 GLN A N 1
ATOM 1037 C CA . GLN A 1 130 ? 15.219 13.456 -24.824 1.00 72.12 130 GLN A CA 1
ATOM 1038 C C . GLN A 1 130 ? 15.644 13.851 -23.410 1.00 72.12 130 GLN A C 1
ATOM 1040 O O . GLN A 1 130 ? 16.221 13.032 -22.709 1.00 72.12 130 GLN A O 1
ATOM 1045 N N . GLU A 1 131 ? 15.279 15.051 -22.954 1.00 75.69 131 GLU A N 1
ATOM 1046 C CA . GLU A 1 131 ? 15.561 15.487 -21.581 1.00 75.69 131 GLU A CA 1
ATOM 1047 C C . GLU A 1 131 ? 14.818 14.630 -20.545 1.00 75.69 131 GLU A C 1
ATOM 1049 O O . GLU A 1 131 ? 15.380 14.314 -19.498 1.00 75.69 131 GLU A O 1
ATOM 1054 N N . LEU A 1 132 ? 13.589 14.187 -20.846 1.00 74.06 132 LEU A N 1
ATOM 1055 C CA . LEU A 1 132 ? 12.870 13.229 -20.002 1.00 74.06 132 LEU A CA 1
ATOM 1056 C C . LEU A 1 132 ? 13.569 11.861 -19.968 1.00 74.06 132 LEU A C 1
ATOM 1058 O O . LEU A 1 132 ? 13.736 11.285 -18.894 1.00 74.06 132 LEU A O 1
ATOM 1062 N N . LEU A 1 133 ? 13.988 11.344 -21.125 1.00 70.62 133 LEU A N 1
ATOM 1063 C CA . LEU A 1 133 ? 14.723 10.080 -21.223 1.00 70.62 133 LEU A CA 1
ATOM 1064 C C . LEU A 1 133 ? 16.057 10.127 -20.479 1.00 70.62 133 LEU A C 1
ATOM 1066 O O . LEU A 1 133 ? 16.388 9.189 -19.760 1.00 70.62 133 LEU A O 1
ATOM 1070 N N . ASP A 1 134 ? 16.819 11.204 -20.637 1.00 78.25 134 ASP A N 1
ATOM 1071 C CA . ASP A 1 134 ? 18.119 11.367 -19.992 1.00 78.25 134 ASP A CA 1
ATOM 1072 C C . ASP A 1 134 ? 17.964 11.521 -18.477 1.00 78.25 134 ASP A C 1
ATOM 1074 O O . ASP A 1 134 ? 18.744 10.943 -17.716 1.00 78.25 134 ASP A O 1
ATOM 1078 N N . TRP A 1 135 ? 16.906 12.201 -18.024 1.00 78.31 135 TRP A N 1
ATOM 1079 C CA . TRP A 1 135 ? 16.543 12.239 -16.610 1.00 78.31 135 TRP A CA 1
ATOM 1080 C C . TRP A 1 135 ? 16.188 10.843 -16.072 1.00 78.31 135 TRP A C 1
ATOM 1082 O O . TRP A 1 135 ? 16.744 10.426 -15.056 1.00 78.31 135 TRP A O 1
ATOM 1092 N N . LEU A 1 136 ? 15.346 10.076 -16.778 1.00 73.94 136 LEU A N 1
ATOM 1093 C CA . LEU A 1 136 ? 14.997 8.699 -16.397 1.00 73.94 136 LEU A CA 1
ATOM 1094 C C . LEU A 1 136 ? 16.225 7.778 -16.371 1.00 73.94 136 LEU A C 1
ATOM 1096 O O . LEU A 1 136 ? 16.384 6.983 -15.449 1.00 73.94 136 LEU A O 1
ATOM 1100 N N . ARG A 1 137 ? 17.129 7.897 -17.347 1.00 73.50 137 ARG A N 1
ATOM 1101 C CA . ARG A 1 137 ? 18.387 7.136 -17.378 1.00 73.50 137 ARG A CA 1
ATOM 1102 C C . ARG A 1 137 ? 19.298 7.517 -16.220 1.00 73.50 137 ARG A C 1
ATOM 1104 O O . ARG A 1 137 ? 19.836 6.630 -15.568 1.00 73.50 137 ARG A O 1
ATOM 1111 N N . SER A 1 138 ? 19.442 8.812 -15.931 1.00 74.94 138 SER A N 1
ATOM 1112 C CA . SER A 1 138 ? 20.205 9.273 -14.770 1.00 74.94 138 SER A CA 1
ATOM 1113 C C . SER A 1 138 ? 19.597 8.794 -13.453 1.00 74.94 138 SER A C 1
ATOM 1115 O O . SER A 1 138 ? 20.344 8.646 -12.490 1.00 74.94 138 SER A O 1
ATOM 1117 N N . TYR A 1 139 ? 18.281 8.598 -13.385 1.00 70.44 139 TYR A N 1
ATOM 1118 C CA . TYR A 1 139 ? 17.614 8.012 -12.225 1.00 70.44 139 TYR A CA 1
ATOM 1119 C C . TYR A 1 139 ? 17.963 6.525 -12.088 1.00 70.44 139 TYR A C 1
ATOM 1121 O O . TYR A 1 139 ? 18.477 6.115 -11.051 1.00 70.44 139 TYR A O 1
ATOM 1129 N N . LEU A 1 140 ? 17.775 5.741 -13.155 1.00 67.38 140 LEU A N 1
ATOM 1130 C CA . LEU A 1 140 ? 18.040 4.297 -13.153 1.00 67.38 140 LEU A CA 1
ATOM 1131 C C . LEU A 1 140 ? 19.523 3.964 -12.915 1.00 67.38 140 LEU A C 1
ATOM 1133 O O . LEU A 1 140 ? 19.834 3.006 -12.216 1.00 67.38 140 LEU A O 1
ATOM 1137 N N . ALA A 1 141 ? 20.442 4.770 -13.452 1.00 67.81 141 ALA A N 1
ATOM 1138 C CA . ALA A 1 141 ? 21.883 4.550 -13.332 1.00 67.81 141 ALA A CA 1
ATOM 1139 C C . ALA A 1 141 ? 22.451 4.825 -11.929 1.00 67.81 141 ALA A C 1
ATOM 1141 O O . ALA A 1 141 ? 23.582 4.435 -11.652 1.00 67.81 141 ALA A O 1
ATOM 1142 N N . ARG A 1 142 ? 21.710 5.508 -11.043 1.00 67.38 142 ARG A N 1
ATOM 1143 C CA . ARG A 1 142 ? 22.199 5.825 -9.692 1.00 67.38 142 ARG A CA 1
ATOM 1144 C C . ARG A 1 142 ? 22.194 4.631 -8.744 1.00 67.38 142 ARG A C 1
ATOM 1146 O O . ARG A 1 142 ? 22.836 4.728 -7.717 1.00 67.38 142 ARG A O 1
ATOM 1153 N N . GLY A 1 143 ? 21.533 3.518 -9.075 1.00 53.31 143 GLY A N 1
ATOM 1154 C CA . GLY A 1 143 ? 21.722 2.234 -8.381 1.00 53.31 143 GLY A CA 1
ATOM 1155 C C . GLY A 1 143 ? 21.281 2.166 -6.910 1.00 53.31 143 GLY A C 1
ATOM 1156 O O . GLY A 1 143 ? 21.339 1.094 -6.317 1.00 53.31 143 GLY A O 1
ATOM 1157 N N . ASP A 1 144 ? 20.791 3.257 -6.320 1.00 52.50 144 ASP A N 1
ATOM 1158 C CA . ASP A 1 144 ? 20.548 3.360 -4.873 1.00 52.50 144 ASP A CA 1
ATOM 1159 C C . ASP A 1 144 ? 19.217 2.737 -4.401 1.00 52.50 144 ASP A C 1
ATOM 1161 O O . ASP A 1 144 ? 18.640 3.165 -3.404 1.00 52.50 144 ASP A O 1
ATOM 1165 N N . GLY A 1 145 ? 18.725 1.710 -5.105 1.00 47.59 145 GLY A N 1
ATOM 1166 C CA . GLY A 1 145 ? 17.784 0.708 -4.585 1.00 47.59 145 GLY A CA 1
ATOM 1167 C C . GLY A 1 145 ? 16.422 1.185 -4.066 1.00 47.59 145 GLY A C 1
ATOM 1168 O O . GLY A 1 145 ? 15.688 0.367 -3.525 1.00 47.59 145 GLY A O 1
ATOM 1169 N N . TYR A 1 146 ? 16.068 2.463 -4.199 1.00 48.66 146 TYR A N 1
ATOM 1170 C CA . TYR A 1 146 ? 14.771 2.990 -3.777 1.00 48.66 146 TYR A CA 1
ATOM 1171 C C . TYR A 1 146 ? 13.730 2.715 -4.868 1.00 48.66 146 TYR A C 1
ATOM 1173 O O . TYR A 1 146 ? 13.764 3.375 -5.917 1.00 48.66 146 TYR A O 1
ATOM 1181 N N . PRO A 1 147 ? 12.797 1.767 -4.678 1.00 54.72 147 PRO A N 1
ATOM 1182 C CA . PRO A 1 147 ? 11.796 1.487 -5.678 1.00 54.72 147 PRO A CA 1
ATOM 1183 C C . PRO A 1 147 ? 10.702 2.513 -5.489 1.00 54.72 147 PRO A C 1
ATOM 1185 O O . PRO A 1 147 ? 9.906 2.485 -4.561 1.00 54.72 147 PRO A O 1
ATOM 1188 N N . LEU A 1 148 ? 10.718 3.493 -6.372 1.00 55.41 148 LEU A N 1
ATOM 1189 C CA . LEU A 1 148 ? 9.720 4.540 -6.381 1.00 55.41 148 LEU A CA 1
ATOM 1190 C C . LEU A 1 148 ? 9.053 4.554 -7.735 1.00 55.41 148 LEU A C 1
ATOM 1192 O O . LEU A 1 148 ? 8.935 5.567 -8.425 1.00 55.41 148 LEU A O 1
ATOM 1196 N N . ARG A 1 149 ? 8.576 3.355 -8.076 1.00 54.78 149 ARG A N 1
ATOM 1197 C CA . ARG A 1 149 ? 7.691 3.099 -9.200 1.00 54.78 149 ARG A CA 1
ATOM 1198 C C . ARG A 1 149 ? 6.480 4.022 -9.109 1.00 54.78 149 ARG A C 1
ATOM 1200 O O . ARG A 1 149 ? 6.138 4.649 -10.110 1.00 54.78 149 ARG A O 1
ATOM 1207 N N . SER A 1 150 ? 5.890 4.176 -7.922 1.00 50.97 150 SER A N 1
ATOM 1208 C CA . SER A 1 150 ? 4.752 5.072 -7.708 1.00 50.97 150 SER A CA 1
ATOM 1209 C C . SER A 1 150 ? 5.106 6.553 -7.805 1.00 50.97 150 SER A C 1
ATOM 1211 O O . SER A 1 150 ? 4.303 7.300 -8.351 1.00 50.97 150 SER A O 1
ATOM 1213 N N . ILE A 1 151 ? 6.300 7.001 -7.392 1.00 51.06 151 ILE A N 1
ATOM 1214 C CA . ILE A 1 151 ? 6.678 8.423 -7.534 1.00 51.06 151 ILE A CA 1
ATOM 1215 C C . ILE A 1 151 ? 7.079 8.756 -8.966 1.00 51.06 151 ILE A C 1
ATOM 1217 O O . ILE A 1 151 ? 6.667 9.800 -9.453 1.00 51.06 151 ILE A O 1
ATOM 1221 N N . VAL A 1 152 ? 7.791 7.891 -9.693 1.00 56.16 152 VAL A N 1
ATOM 1222 C CA . VAL A 1 152 ? 8.032 8.122 -11.128 1.00 56.16 152 VAL A CA 1
ATOM 1223 C C . VAL A 1 152 ? 6.696 8.178 -11.872 1.00 56.16 152 VAL A C 1
ATOM 1225 O O . VAL A 1 152 ? 6.469 9.095 -12.657 1.00 56.16 152 VAL A O 1
ATOM 1228 N N . LEU A 1 153 ? 5.764 7.265 -11.580 1.00 55.16 153 LEU A N 1
ATOM 1229 C CA . LEU A 1 153 ? 4.424 7.294 -12.171 1.00 55.16 153 LEU A CA 1
ATOM 1230 C C . LEU A 1 153 ? 3.595 8.501 -11.706 1.00 55.16 153 LEU A C 1
ATOM 1232 O O . LEU A 1 153 ? 2.867 9.065 -12.516 1.00 55.16 153 LEU A O 1
ATOM 1236 N N . GLY A 1 154 ? 3.716 8.921 -10.448 1.00 51.97 154 GLY A N 1
ATOM 1237 C CA . GLY A 1 154 ? 3.044 10.088 -9.876 1.00 51.97 154 GLY A CA 1
ATOM 1238 C C . GLY A 1 154 ? 3.563 11.401 -10.462 1.00 51.97 154 GLY A C 1
ATOM 1239 O O . GLY A 1 154 ? 2.773 12.247 -10.871 1.00 51.97 154 GLY A O 1
ATOM 1240 N N . VAL A 1 155 ? 4.882 11.533 -10.620 1.00 51.53 155 VAL A N 1
ATOM 1241 C CA . VAL A 1 155 ? 5.535 12.641 -11.330 1.00 51.53 155 VAL A CA 1
ATOM 1242 C C . VAL A 1 155 ? 5.073 12.659 -12.784 1.00 51.53 155 VAL A C 1
ATOM 1244 O O . VAL A 1 155 ? 4.617 13.697 -13.251 1.00 51.53 155 VAL A O 1
ATOM 1247 N N . LEU A 1 156 ? 5.071 11.519 -13.482 1.00 52.47 156 LEU A N 1
ATOM 1248 C CA . LEU A 1 156 ? 4.576 11.436 -14.862 1.00 52.47 156 LEU A CA 1
ATOM 1249 C C . LEU A 1 156 ? 3.069 11.742 -14.987 1.00 52.47 156 LEU A C 1
ATOM 1251 O O . LEU A 1 156 ? 2.659 12.319 -15.990 1.00 52.47 156 LEU A O 1
ATOM 1255 N N . ARG A 1 157 ? 2.242 11.388 -13.990 1.00 48.28 157 ARG A N 1
ATOM 1256 C CA . ARG A 1 157 ? 0.797 11.701 -13.942 1.00 48.28 157 ARG A CA 1
ATOM 1257 C C . ARG A 1 157 ? 0.523 13.176 -13.635 1.00 48.28 157 ARG A C 1
ATOM 1259 O O . ARG A 1 157 ? -0.404 13.750 -14.200 1.00 48.28 157 ARG A O 1
ATOM 1266 N N . GLY A 1 158 ? 1.302 13.776 -12.734 1.00 39.31 158 GLY A N 1
ATOM 1267 C CA . GLY A 1 158 ? 1.197 15.183 -12.335 1.00 39.31 158 GLY A CA 1
ATOM 1268 C C . GLY A 1 158 ? 1.831 16.143 -13.343 1.00 39.31 158 GLY A C 1
ATOM 1269 O O . GLY A 1 158 ? 1.417 17.301 -13.458 1.00 39.31 158 GLY A O 1
ATOM 1270 N N . MET A 1 159 ? 2.791 15.661 -14.136 1.00 45.12 159 MET A N 1
ATOM 1271 C CA . MET A 1 159 ? 3.231 16.338 -15.344 1.00 45.12 159 MET A CA 1
ATOM 1272 C C . MET A 1 159 ? 2.040 16.393 -16.298 1.00 45.12 159 MET A C 1
ATOM 1274 O O . MET A 1 159 ? 1.695 15.420 -16.962 1.00 45.12 159 MET A O 1
ATOM 1278 N N . LYS A 1 160 ? 1.423 17.575 -16.410 1.00 37.03 160 LYS A N 1
ATOM 1279 C CA . LYS A 1 160 ? 0.641 17.941 -17.593 1.00 37.03 160 LYS A CA 1
ATOM 1280 C C . LYS A 1 160 ? 1.593 17.950 -18.786 1.00 37.03 160 LYS A C 1
ATOM 1282 O O . LYS A 1 160 ? 2.012 19.011 -19.246 1.00 37.03 160 LYS A O 1
ATOM 1287 N N . VAL A 1 161 ? 1.960 16.772 -19.285 1.00 39.75 161 VAL A N 1
ATOM 1288 C CA . VAL A 1 161 ? 2.466 16.650 -20.643 1.00 39.75 161 VAL A CA 1
ATOM 1289 C C . VAL A 1 161 ? 1.307 17.161 -21.482 1.00 39.75 161 VAL A C 1
ATOM 1291 O O . VAL A 1 161 ? 0.215 16.590 -21.431 1.00 39.75 161 VAL A O 1
ATOM 1294 N N . ARG A 1 162 ? 1.480 18.330 -22.113 1.00 34.56 162 ARG A N 1
ATOM 1295 C CA . ARG A 1 162 ? 0.445 18.910 -22.974 1.00 34.56 162 ARG A CA 1
ATOM 1296 C C . ARG A 1 162 ? -0.074 17.784 -23.856 1.00 34.56 162 ARG A C 1
ATOM 1298 O O . ARG A 1 162 ? 0.722 17.130 -24.519 1.00 34.56 162 ARG A O 1
ATOM 1305 N N . THR A 1 163 ? -1.379 17.536 -23.816 1.00 39.00 163 THR A N 1
ATOM 1306 C CA . THR A 1 163 ? -2.065 16.531 -24.635 1.00 39.00 163 THR A CA 1
ATOM 1307 C C . THR A 1 163 ? -2.112 16.971 -26.100 1.00 39.00 163 THR A C 1
ATOM 1309 O O . THR A 1 163 ? -3.171 16.972 -26.720 1.00 39.00 163 THR A O 1
ATOM 1312 N N . ASP A 1 164 ? -0.980 17.405 -26.641 1.00 43.69 164 ASP A N 1
ATOM 1313 C CA . ASP A 1 164 ? -0.757 17.449 -28.071 1.00 43.69 164 ASP A CA 1
ATOM 1314 C C . ASP A 1 164 ? -0.528 16.003 -28.529 1.00 43.69 164 ASP A C 1
ATOM 1316 O O . ASP A 1 164 ? 0.020 15.181 -27.786 1.00 43.69 164 ASP A O 1
ATOM 1320 N N . ALA A 1 165 ? -0.981 15.660 -29.735 1.00 51.81 165 ALA A N 1
ATOM 1321 C CA . ALA A 1 165 ? -0.772 14.335 -30.328 1.00 51.81 165 ALA A CA 1
ATOM 1322 C C . ALA A 1 165 ? 0.707 13.890 -30.245 1.00 51.81 165 ALA A C 1
ATOM 1324 O O . ALA A 1 165 ? 0.990 12.709 -30.033 1.00 51.81 165 ALA A O 1
ATOM 1325 N N . ASP A 1 166 ? 1.613 14.867 -30.263 1.00 47.94 166 ASP A N 1
ATOM 1326 C CA . ASP A 1 166 ? 3.057 14.746 -30.095 1.00 47.94 166 ASP A CA 1
ATOM 1327 C C . ASP A 1 166 ? 3.471 14.107 -28.762 1.00 47.94 166 ASP A C 1
ATOM 1329 O O . ASP A 1 166 ? 4.406 13.317 -28.734 1.00 47.94 166 ASP A O 1
ATOM 1333 N N . ALA A 1 167 ? 2.777 14.379 -27.653 1.00 47.28 167 ALA A N 1
ATOM 1334 C CA . ALA A 1 167 ? 3.094 13.797 -26.347 1.00 47.28 167 ALA A CA 1
ATOM 1335 C C . ALA A 1 167 ? 2.764 12.304 -26.274 1.00 47.28 167 ALA A C 1
ATOM 1337 O O . ALA A 1 167 ? 3.499 11.528 -25.664 1.00 47.28 167 ALA A O 1
ATOM 1338 N N . ARG A 1 168 ? 1.665 11.894 -26.916 1.00 53.03 168 ARG A N 1
ATOM 1339 C CA . ARG A 1 168 ? 1.277 10.486 -27.025 1.00 53.03 168 ARG A CA 1
ATOM 1340 C C . ARG A 1 168 ? 2.236 9.738 -27.938 1.00 53.03 168 ARG A C 1
ATOM 1342 O O . ARG A 1 168 ? 2.746 8.700 -27.546 1.00 53.03 168 ARG A O 1
ATOM 1349 N N . GLU A 1 169 ? 2.527 10.288 -29.114 1.00 56.09 169 GLU A N 1
ATOM 1350 C CA . GLU A 1 169 ? 3.508 9.713 -30.036 1.00 56.09 169 GLU A CA 1
ATOM 1351 C C . GLU A 1 169 ? 4.908 9.648 -29.405 1.00 56.09 169 GLU A C 1
ATOM 1353 O O . GLU A 1 169 ? 5.640 8.682 -29.607 1.00 56.09 169 GLU A O 1
ATOM 1358 N N . MET A 1 170 ? 5.250 10.630 -28.570 1.00 56.72 170 MET A N 1
ATOM 1359 C CA . MET A 1 170 ? 6.487 10.680 -27.800 1.00 56.72 170 MET A CA 1
ATOM 1360 C C . MET A 1 170 ? 6.539 9.633 -26.690 1.00 56.72 170 MET A C 1
ATOM 1362 O O . MET A 1 170 ? 7.558 8.963 -26.584 1.00 56.72 170 MET A O 1
ATOM 1366 N N . ILE A 1 171 ? 5.484 9.460 -25.886 1.00 55.44 171 ILE A N 1
ATOM 1367 C CA . ILE A 1 171 ? 5.413 8.376 -24.892 1.00 55.44 171 ILE A CA 1
ATOM 1368 C C . ILE A 1 171 ? 5.463 7.020 -25.608 1.00 55.44 171 ILE A C 1
ATOM 1370 O O . ILE A 1 171 ? 6.245 6.164 -25.209 1.00 55.44 171 ILE A O 1
ATOM 1374 N N . ASP A 1 172 ? 4.728 6.846 -26.710 1.00 57.91 172 ASP A N 1
ATOM 1375 C CA . ASP A 1 172 ? 4.776 5.640 -27.543 1.00 57.91 172 ASP A CA 1
ATOM 1376 C C . ASP A 1 172 ? 6.175 5.402 -28.126 1.00 57.91 172 ASP A C 1
ATOM 1378 O O . ASP A 1 172 ? 6.584 4.256 -28.288 1.00 57.91 172 ASP A O 1
ATOM 1382 N N . ARG A 1 173 ? 6.914 6.456 -28.492 1.00 59.38 173 ARG A N 1
ATOM 1383 C CA . ARG A 1 173 ? 8.291 6.357 -28.995 1.00 59.38 173 ARG A CA 1
ATOM 1384 C C . ARG A 1 173 ? 9.270 6.039 -27.872 1.00 59.38 173 ARG A C 1
ATOM 1386 O O . ARG A 1 173 ? 10.087 5.157 -28.055 1.00 59.38 173 ARG A O 1
ATOM 1393 N N . ILE A 1 174 ? 9.161 6.697 -26.720 1.00 55.19 174 ILE A N 1
ATOM 1394 C CA . ILE A 1 174 ? 9.977 6.439 -25.526 1.00 55.19 174 ILE A CA 1
ATOM 1395 C C . ILE A 1 174 ? 9.788 4.996 -25.066 1.00 55.19 174 ILE A C 1
ATOM 1397 O O . ILE A 1 174 ? 10.767 4.299 -24.831 1.00 55.19 174 ILE A O 1
ATOM 1401 N N . LEU A 1 175 ? 8.540 4.525 -25.001 1.00 56.59 175 LEU A N 1
ATOM 1402 C CA . LEU A 1 175 ? 8.235 3.132 -24.703 1.00 56.59 175 LEU A CA 1
ATOM 1403 C C . LEU A 1 175 ? 8.778 2.218 -25.806 1.00 56.59 175 LEU A C 1
ATOM 1405 O O . LEU A 1 175 ? 9.465 1.266 -25.479 1.00 56.59 175 LEU A O 1
ATOM 1409 N N . ARG A 1 176 ? 8.576 2.518 -27.097 1.00 56.84 176 ARG A N 1
ATOM 1410 C CA . ARG A 1 176 ? 9.150 1.720 -28.200 1.00 56.84 176 ARG A CA 1
ATOM 1411 C C . ARG A 1 176 ? 10.674 1.711 -28.243 1.00 56.84 176 ARG A C 1
ATOM 1413 O O . ARG A 1 176 ? 11.219 0.723 -28.694 1.00 56.84 176 ARG A O 1
ATOM 1420 N N . GLU A 1 177 ? 11.361 2.763 -27.816 1.00 55.03 177 GLU A N 1
ATOM 1421 C CA . GLU A 1 177 ? 12.827 2.840 -27.780 1.00 55.03 177 GLU A CA 1
ATOM 1422 C C . GLU A 1 177 ? 13.390 2.129 -26.550 1.00 55.03 177 GLU A C 1
ATOM 1424 O O . GLU A 1 177 ? 14.323 1.340 -26.684 1.00 55.03 177 GLU A O 1
ATOM 1429 N N . LEU A 1 178 ? 12.785 2.329 -25.374 1.00 48.31 178 LEU A N 1
ATOM 1430 C CA . LEU A 1 178 ? 13.087 1.556 -24.163 1.00 48.31 178 LEU A CA 1
ATOM 1431 C C . LEU A 1 178 ? 12.767 0.060 -24.331 1.00 48.31 178 LEU A C 1
ATOM 1433 O O . LEU A 1 178 ? 13.328 -0.759 -23.612 1.00 48.31 178 LEU A O 1
ATOM 1437 N N . LEU A 1 179 ? 11.884 -0.286 -25.273 1.00 49.28 179 LEU A N 1
ATOM 1438 C CA . LEU A 1 179 ? 11.402 -1.643 -25.556 1.00 49.28 179 LEU A CA 1
ATOM 1439 C C . LEU A 1 179 ? 11.679 -2.048 -27.014 1.00 49.28 179 LEU A C 1
ATOM 1441 O O . LEU A 1 179 ? 10.943 -2.857 -27.566 1.00 49.28 179 LEU A O 1
ATOM 1445 N N . SER A 1 180 ? 12.706 -1.471 -27.652 1.00 44.19 180 SER A N 1
ATOM 1446 C CA . SER A 1 180 ? 13.018 -1.631 -29.091 1.00 44.19 180 SER A CA 1
ATOM 1447 C C . SER A 1 180 ? 13.551 -3.013 -29.478 1.00 44.19 180 SER A C 1
ATOM 1449 O O . SER A 1 180 ? 13.987 -3.232 -30.610 1.00 44.19 180 SER A O 1
ATOM 1451 N N . ASP A 1 181 ? 13.472 -3.959 -28.554 1.00 48.38 181 ASP A N 1
ATOM 1452 C CA . ASP A 1 181 ? 13.659 -5.367 -28.821 1.00 48.38 181 ASP A CA 1
ATOM 1453 C C . ASP A 1 181 ? 12.463 -5.884 -29.659 1.00 48.38 181 ASP A C 1
ATOM 1455 O O . ASP A 1 181 ? 11.304 -5.736 -29.249 1.00 48.38 181 ASP A O 1
ATOM 1459 N N . PRO A 1 182 ? 12.711 -6.459 -30.854 1.00 45.84 182 PRO A N 1
ATOM 1460 C CA . PRO A 1 182 ? 11.665 -6.914 -31.771 1.00 45.84 182 PRO A CA 1
ATOM 1461 C C . PRO A 1 182 ? 10.731 -7.986 -31.182 1.00 45.84 182 PRO A C 1
ATOM 1463 O O . PRO A 1 182 ? 9.652 -8.204 -31.741 1.00 45.84 182 PRO A O 1
ATOM 1466 N N . ASP A 1 183 ? 11.093 -8.608 -30.057 1.00 40.41 183 ASP A N 1
ATOM 1467 C CA . ASP A 1 183 ? 10.292 -9.628 -29.379 1.00 40.41 183 ASP A CA 1
ATOM 1468 C C . ASP A 1 183 ? 9.333 -9.056 -28.310 1.00 40.41 183 ASP A C 1
ATOM 1470 O O . ASP A 1 183 ? 8.518 -9.788 -27.734 1.00 40.41 183 ASP A O 1
ATOM 1474 N N . ILE A 1 184 ? 9.354 -7.738 -28.062 1.00 42.62 184 ILE A N 1
ATOM 1475 C CA . ILE A 1 184 ? 8.522 -7.078 -27.046 1.00 42.62 184 ILE A CA 1
ATOM 1476 C C . ILE A 1 184 ? 7.336 -6.357 -27.693 1.00 42.62 184 ILE A C 1
ATOM 1478 O O . ILE A 1 184 ? 7.428 -5.225 -28.164 1.00 42.62 184 ILE A O 1
ATOM 1482 N N . GLN A 1 185 ? 6.160 -6.994 -27.671 1.00 42.66 185 GLN A N 1
ATOM 1483 C CA . GLN A 1 185 ? 4.923 -6.345 -28.115 1.00 42.66 185 GLN A CA 1
ATOM 1484 C C . GLN A 1 185 ? 4.271 -5.537 -26.994 1.00 42.66 185 GLN A C 1
ATOM 1486 O O . GLN A 1 185 ? 3.921 -6.075 -25.943 1.00 42.66 185 GLN A O 1
ATOM 1491 N N . VAL A 1 186 ? 4.066 -4.246 -27.257 1.00 42.62 186 VAL A N 1
ATOM 1492 C CA . VAL A 1 186 ? 3.452 -3.286 -26.337 1.00 42.62 186 VAL A CA 1
ATOM 1493 C C . VAL A 1 186 ? 2.067 -2.911 -26.850 1.00 42.62 186 VAL A C 1
ATOM 1495 O O . VAL A 1 186 ? 1.938 -2.307 -27.915 1.00 42.62 186 VAL A O 1
ATOM 1498 N N . LYS A 1 187 ? 1.012 -3.234 -26.097 1.00 40.59 187 LYS A N 1
ATOM 1499 C CA . LYS A 1 187 ? -0.357 -2.802 -26.408 1.00 40.59 187 LYS A CA 1
ATOM 1500 C C . LYS A 1 187 ? -0.778 -1.691 -25.457 1.00 40.59 187 LYS A C 1
ATOM 1502 O O . LYS A 1 187 ? -0.911 -1.923 -24.254 1.00 40.59 187 LYS A O 1
ATOM 1507 N N . MET A 1 188 ? -1.017 -0.503 -26.007 1.00 40.88 188 MET A N 1
ATOM 1508 C CA . MET A 1 188 ? -1.513 0.641 -25.248 1.00 40.88 188 MET A CA 1
ATOM 1509 C C . MET A 1 188 ? -3.025 0.780 -25.383 1.00 40.88 188 MET A C 1
ATOM 1511 O O . MET A 1 188 ? 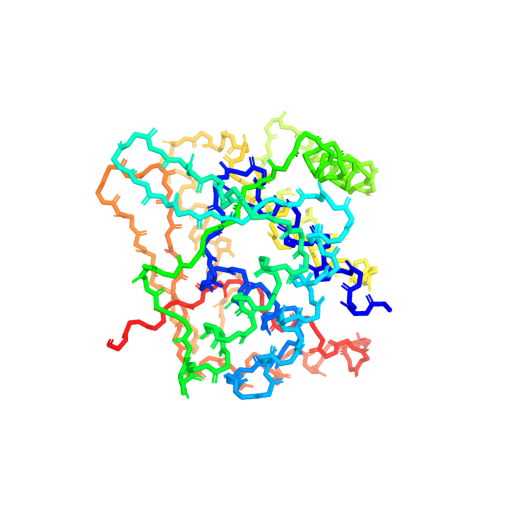-3.558 0.840 -26.490 1.00 40.88 188 MET A O 1
ATOM 1515 N N . GLU A 1 189 ? -3.720 0.834 -24.251 1.00 40.94 189 GLU A N 1
ATOM 1516 C CA . GLU A 1 189 ? -5.173 0.996 -24.202 1.00 40.94 189 GLU A CA 1
ATOM 1517 C C . GLU A 1 189 ? -5.531 2.279 -23.453 1.00 40.94 189 GLU A C 1
ATOM 1519 O O . GLU A 1 189 ? -5.011 2.549 -22.367 1.00 40.94 189 GLU A O 1
ATOM 1524 N N . THR A 1 190 ? -6.440 3.060 -24.035 1.00 39.81 190 THR A N 1
ATOM 1525 C CA . THR A 1 190 ? -7.054 4.224 -23.390 1.00 39.81 190 THR A CA 1
ATOM 1526 C C . THR A 1 190 ? -8.484 3.839 -23.015 1.00 39.81 190 THR A C 1
ATOM 1528 O O . THR A 1 190 ? -9.319 3.693 -23.914 1.00 39.81 190 THR A O 1
ATOM 1531 N N . PRO A 1 191 ? -8.792 3.617 -21.727 1.00 39.72 191 PRO A N 1
ATOM 1532 C CA . PRO A 1 191 ? -10.165 3.407 -21.294 1.00 39.72 191 PRO A CA 1
ATOM 1533 C C . PRO A 1 191 ? -11.050 4.598 -21.709 1.00 39.72 191 PRO A C 1
ATOM 1535 O O . PRO A 1 191 ? -10.622 5.749 -21.582 1.00 39.72 191 PRO A O 1
ATOM 1538 N N . PRO A 1 192 ? -12.280 4.365 -22.201 1.00 34.59 192 PRO A N 1
ATOM 1539 C CA . PRO A 1 192 ? -13.184 5.452 -22.553 1.00 34.59 192 PRO A CA 1
ATOM 1540 C C . PRO A 1 192 ? -13.400 6.387 -21.357 1.00 34.59 192 PRO A C 1
ATOM 1542 O O . PRO A 1 192 ? -13.812 5.944 -20.289 1.00 34.59 192 PRO A O 1
ATOM 1545 N N . GLY A 1 193 ? -13.112 7.676 -21.540 1.00 37.56 193 GLY A N 1
ATOM 1546 C CA . GLY A 1 193 ? -13.320 8.703 -20.516 1.00 37.56 193 GLY A CA 1
ATOM 1547 C C . GLY A 1 193 ? -12.207 8.855 -19.474 1.00 37.56 193 GLY A C 1
ATOM 1548 O O . GLY A 1 193 ? -12.323 9.747 -18.637 1.00 37.56 193 GLY A O 1
ATOM 1549 N N . SER A 1 194 ? -11.122 8.067 -19.515 1.00 35.97 194 SER A N 1
ATOM 1550 C CA . SER A 1 194 ? -9.969 8.298 -18.633 1.00 35.97 194 SER A CA 1
ATOM 1551 C C . SER A 1 194 ? -8.893 9.137 -19.327 1.00 35.97 194 SER A C 1
ATOM 1553 O O . SER A 1 194 ? -8.487 8.857 -20.452 1.00 35.97 194 SER A O 1
ATOM 1555 N N . GLY A 1 195 ? -8.368 10.153 -18.637 1.00 34.19 195 GLY A N 1
ATOM 1556 C CA . GLY A 1 195 ? -7.167 10.894 -19.057 1.00 34.19 195 GLY A CA 1
ATOM 1557 C C . GLY A 1 195 ? -5.864 10.108 -18.852 1.00 34.19 195 GLY A C 1
ATOM 1558 O O . GLY A 1 195 ? -4.817 10.706 -18.635 1.00 34.19 195 GLY A O 1
ATOM 1559 N N . SER A 1 196 ? -5.929 8.774 -18.843 1.00 36.06 196 SER A N 1
ATOM 1560 C CA . SER A 1 196 ? -4.838 7.867 -18.475 1.00 36.06 196 SER A CA 1
ATOM 1561 C C . SER A 1 196 ? -4.683 6.733 -19.490 1.00 36.06 196 SER A C 1
ATOM 1563 O O . SER A 1 196 ? -5.638 6.360 -20.173 1.00 36.06 196 SER A O 1
ATOM 1565 N N . PHE A 1 197 ? -3.476 6.168 -19.576 1.00 36.41 197 PHE A N 1
ATOM 1566 C CA . PHE A 1 197 ? -3.132 5.077 -20.493 1.00 36.41 197 PHE A CA 1
ATOM 1567 C C . PHE A 1 197 ? -2.710 3.824 -19.716 1.00 36.41 197 PHE A C 1
ATOM 1569 O O . PHE A 1 197 ? -2.109 3.921 -18.645 1.00 36.41 197 PHE A O 1
ATOM 1576 N N . ARG A 1 198 ? -3.004 2.641 -20.268 1.00 39.78 198 ARG A N 1
ATOM 1577 C CA . ARG A 1 198 ? -2.457 1.349 -19.819 1.00 39.78 198 ARG A CA 1
ATOM 1578 C C . ARG A 1 198 ? -1.460 0.828 -20.845 1.00 39.78 198 ARG A C 1
ATOM 1580 O O . ARG A 1 198 ? -1.703 0.978 -22.037 1.00 39.78 198 ARG A O 1
ATOM 1587 N N . VAL A 1 199 ? -0.392 0.183 -20.386 1.00 39.09 199 VAL A N 1
ATOM 1588 C CA . VAL A 1 199 ? 0.654 -0.417 -21.227 1.00 39.09 199 VAL A CA 1
ATOM 1589 C C . VAL A 1 199 ? 0.738 -1.908 -20.892 1.00 39.09 199 VAL A C 1
ATOM 1591 O O . VAL A 1 199 ? 1.063 -2.242 -19.761 1.00 39.09 199 VAL A O 1
ATOM 1594 N N . ASN A 1 200 ? 0.445 -2.803 -21.839 1.00 40.84 200 ASN A N 1
ATOM 1595 C CA . ASN A 1 200 ? 0.566 -4.257 -21.662 1.00 40.84 200 ASN A CA 1
ATOM 1596 C C . ASN A 1 200 ? 1.752 -4.794 -22.484 1.00 40.84 200 ASN A C 1
ATOM 1598 O O . ASN A 1 200 ? 1.805 -4.526 -23.681 1.00 40.84 200 ASN A O 1
ATOM 1602 N N . LEU A 1 201 ? 2.667 -5.554 -21.874 1.00 40.69 201 LEU A N 1
ATOM 1603 C CA . LEU A 1 201 ? 3.758 -6.278 -22.561 1.00 40.69 201 LEU A CA 1
ATOM 1604 C C . LEU A 1 201 ? 3.334 -7.725 -22.900 1.00 40.69 201 LEU A C 1
ATOM 1606 O O . LEU A 1 201 ? 2.411 -8.247 -22.301 1.00 40.69 201 LEU A O 1
ATOM 1610 N N . ALA A 1 202 ? 3.960 -8.433 -23.836 1.00 42.88 202 ALA A N 1
ATOM 1611 C CA . ALA A 1 202 ? 3.657 -9.858 -24.053 1.00 42.88 202 ALA A CA 1
ATOM 1612 C C . ALA A 1 202 ? 4.543 -10.771 -23.175 1.00 42.88 202 ALA A C 1
ATOM 1614 O O . ALA A 1 202 ? 5.726 -10.500 -22.993 1.00 42.88 202 ALA A O 1
ATOM 1615 N N . ALA A 1 203 ? 4.003 -11.887 -22.669 1.00 40.09 203 ALA A N 1
ATOM 1616 C CA . ALA A 1 203 ? 4.729 -12.861 -21.833 1.00 40.09 203 ALA A CA 1
ATOM 1617 C C . ALA A 1 203 ? 6.066 -13.421 -22.404 1.00 40.09 203 ALA A C 1
ATOM 1619 O O . ALA A 1 203 ? 6.953 -13.705 -21.597 1.00 40.09 203 ALA A O 1
ATOM 1620 N N . PRO A 1 204 ? 6.278 -13.571 -23.733 1.00 42.50 204 PRO A N 1
ATOM 1621 C CA . PRO A 1 204 ? 7.541 -14.083 -24.283 1.00 42.50 204 PRO A CA 1
ATOM 1622 C C . PRO A 1 204 ? 8.736 -13.117 -24.184 1.00 42.50 204 PRO A C 1
ATOM 1624 O O . PRO A 1 204 ? 9.862 -13.547 -24.393 1.00 42.50 204 PRO A O 1
ATOM 1627 N N . ALA A 1 205 ? 8.514 -11.842 -23.850 1.00 44.16 205 ALA A N 1
ATOM 1628 C CA . ALA A 1 205 ? 9.541 -10.793 -23.806 1.00 44.16 205 ALA A CA 1
ATOM 1629 C C . ALA A 1 205 ? 10.547 -10.921 -22.641 1.00 44.16 205 ALA A C 1
ATOM 1631 O O . ALA A 1 205 ? 11.642 -10.362 -22.679 1.00 44.16 205 ALA A O 1
ATOM 1632 N N . LEU A 1 206 ? 10.173 -11.634 -21.574 1.00 44.91 206 LEU A N 1
ATOM 1633 C CA . LEU A 1 206 ? 10.906 -11.643 -20.301 1.00 44.91 206 LEU A CA 1
ATOM 1634 C C . LEU A 1 206 ? 12.293 -12.326 -20.355 1.00 44.91 206 LEU A C 1
ATOM 1636 O O . LEU A 1 206 ? 13.225 -11.792 -19.750 1.00 44.91 206 LEU A O 1
ATOM 1640 N N . PRO A 1 207 ? 12.487 -13.466 -21.053 1.00 47.28 207 PRO A N 1
ATOM 1641 C CA . PRO A 1 207 ? 13.799 -14.111 -21.152 1.00 47.28 207 PRO A CA 1
ATOM 1642 C C . PRO A 1 207 ? 14.826 -13.319 -21.978 1.00 47.28 207 PRO A C 1
ATOM 1644 O O . PRO A 1 207 ? 15.979 -13.236 -21.564 1.00 47.28 207 PRO A O 1
ATOM 1647 N N . ALA A 1 208 ? 14.414 -12.696 -23.089 1.00 46.62 208 ALA A N 1
ATOM 1648 C CA . ALA A 1 208 ? 15.293 -11.890 -23.947 1.00 46.62 208 ALA A CA 1
ATOM 1649 C C . ALA A 1 208 ? 15.770 -10.607 -23.238 1.00 46.62 208 ALA A C 1
ATOM 1651 O O . ALA A 1 208 ? 16.961 -10.293 -23.242 1.00 46.62 208 ALA A O 1
ATOM 1652 N N . MET A 1 209 ? 14.868 -9.940 -22.503 1.00 43.78 209 MET A N 1
ATOM 1653 C CA . MET A 1 209 ? 15.223 -8.826 -21.612 1.00 43.78 209 MET A CA 1
ATOM 1654 C C . MET A 1 209 ? 16.252 -9.233 -20.549 1.00 43.78 209 MET A C 1
ATOM 1656 O O . MET A 1 209 ? 17.161 -8.465 -20.244 1.00 43.78 209 MET A O 1
ATOM 1660 N N . ARG A 1 210 ? 16.139 -10.442 -19.979 1.00 46.44 210 ARG A N 1
ATOM 1661 C CA . ARG A 1 210 ? 17.080 -10.949 -18.966 1.00 46.44 210 ARG A CA 1
ATOM 1662 C C . ARG A 1 210 ? 18.488 -11.147 -19.524 1.00 46.44 210 ARG A C 1
ATOM 1664 O O . ARG A 1 210 ? 19.448 -10.810 -18.837 1.00 46.44 210 ARG A O 1
ATOM 1671 N N . GLU A 1 211 ? 18.611 -11.647 -20.747 1.00 46.75 211 GLU A N 1
ATOM 1672 C CA . GLU A 1 211 ? 19.902 -11.849 -21.411 1.00 46.75 211 GLU A CA 1
ATOM 1673 C C . GLU A 1 211 ? 20.578 -10.513 -21.768 1.00 46.75 211 GLU A C 1
ATOM 1675 O O . GLU A 1 211 ? 21.745 -10.305 -21.439 1.00 46.75 211 GLU A O 1
ATOM 1680 N N . GLN A 1 212 ? 19.841 -9.552 -22.333 1.00 46.16 212 GLN A N 1
ATOM 1681 C CA . GLN A 1 212 ? 20.389 -8.232 -22.681 1.00 46.16 212 GLN A CA 1
ATOM 1682 C C . GLN A 1 212 ? 20.810 -7.409 -21.454 1.00 46.16 212 GLN A C 1
ATOM 1684 O O . GLN A 1 212 ? 21.840 -6.736 -21.487 1.00 46.16 212 GLN A O 1
ATOM 1689 N N . LEU A 1 213 ? 20.055 -7.488 -20.355 1.00 42.56 213 LEU A N 1
ATOM 1690 C CA . LEU A 1 213 ? 20.384 -6.792 -19.108 1.00 42.56 213 LEU A CA 1
ATOM 1691 C C . LEU A 1 213 ? 21.574 -7.432 -18.373 1.00 42.56 213 LEU A C 1
ATOM 1693 O O . LEU A 1 213 ? 22.330 -6.719 -17.720 1.00 42.56 213 LEU A O 1
ATOM 1697 N N . SER A 1 214 ? 21.797 -8.744 -18.534 1.00 46.12 214 SER A N 1
ATOM 1698 C CA . SER A 1 214 ? 22.974 -9.441 -17.985 1.00 46.12 214 SER A CA 1
ATOM 1699 C C . SER A 1 214 ? 24.299 -9.085 -18.678 1.00 46.12 214 SER A C 1
ATOM 1701 O O . SER A 1 214 ? 25.367 -9.353 -18.138 1.00 46.12 214 SER A O 1
ATOM 1703 N N . ALA A 1 215 ? 24.245 -8.449 -19.854 1.00 44.41 215 ALA A N 1
ATOM 1704 C CA . ALA A 1 215 ? 25.423 -8.005 -20.599 1.00 44.41 215 ALA A CA 1
ATOM 1705 C C . ALA A 1 215 ? 25.931 -6.605 -20.189 1.00 44.41 215 ALA A C 1
ATOM 1707 O O . ALA A 1 215 ? 26.963 -6.156 -20.693 1.00 44.41 215 ALA A O 1
ATOM 1708 N N . ILE A 1 216 ? 25.221 -5.904 -19.297 1.00 40.97 216 ILE A N 1
ATOM 1709 C CA . ILE A 1 216 ? 25.631 -4.600 -18.769 1.00 40.97 216 ILE A CA 1
ATOM 1710 C C . ILE A 1 216 ? 26.502 -4.843 -17.520 1.00 40.97 216 ILE A C 1
ATOM 1712 O O . ILE A 1 216 ? 26.019 -5.450 -16.562 1.00 40.97 216 ILE A O 1
ATOM 1716 N N . PRO A 1 217 ? 27.772 -4.394 -17.493 1.00 36.91 217 PRO A N 1
ATOM 1717 C CA . PRO A 1 217 ? 28.620 -4.521 -16.307 1.00 36.91 217 PRO A CA 1
ATOM 1718 C C . PRO A 1 217 ? 27.963 -3.854 -15.086 1.00 36.91 217 PRO A C 1
ATOM 1720 O O . PRO A 1 217 ? 27.320 -2.820 -15.237 1.00 36.91 217 PRO A O 1
ATOM 1723 N N . ASP A 1 218 ? 28.125 -4.448 -13.900 1.00 40.59 218 ASP A N 1
ATOM 1724 C CA . ASP A 1 218 ? 27.570 -4.020 -12.595 1.00 40.59 218 ASP A CA 1
ATOM 1725 C C . ASP A 1 218 ? 26.083 -4.349 -12.323 1.00 40.59 218 ASP A C 1
ATOM 1727 O O . ASP A 1 218 ? 25.614 -4.196 -11.194 1.00 40.59 218 ASP A O 1
ATOM 1731 N N . LEU A 1 219 ? 25.349 -4.900 -13.299 1.00 37.81 219 LEU A N 1
ATOM 1732 C CA . LEU A 1 219 ? 23.935 -5.291 -13.145 1.00 37.81 219 LEU A CA 1
ATOM 1733 C C . LEU A 1 219 ? 23.735 -6.695 -12.530 1.00 37.81 219 LEU A C 1
ATOM 1735 O O . LEU A 1 219 ? 22.672 -6.991 -11.985 1.00 37.81 219 LEU A O 1
ATOM 1739 N N . GLU A 1 220 ? 24.772 -7.542 -12.519 1.00 37.44 220 GLU A N 1
ATOM 1740 C CA . GLU A 1 220 ? 24.757 -8.879 -11.887 1.00 37.44 220 GLU A CA 1
ATOM 1741 C C . GLU A 1 220 ? 24.552 -8.843 -10.357 1.00 37.44 220 GLU A C 1
ATOM 1743 O O . GLU A 1 220 ? 24.290 -9.874 -9.735 1.00 37.44 220 GLU A O 1
ATOM 1748 N N . HIS A 1 221 ? 24.652 -7.667 -9.732 1.00 39.09 221 HIS A N 1
ATOM 1749 C CA . HIS A 1 221 ? 24.464 -7.473 -8.290 1.00 39.09 221 HIS A CA 1
ATOM 1750 C C . HIS A 1 221 ? 23.110 -6.849 -7.920 1.00 39.09 221 HIS A C 1
ATOM 1752 O O . HIS A 1 221 ? 22.857 -6.619 -6.738 1.00 39.09 221 HIS A O 1
ATOM 1758 N N . MET A 1 222 ? 22.230 -6.603 -8.899 1.00 35.94 222 MET A N 1
ATOM 1759 C CA . MET A 1 222 ? 20.927 -5.954 -8.700 1.00 35.94 222 MET A CA 1
ATOM 1760 C C . MET A 1 222 ? 19.778 -6.782 -9.308 1.00 35.94 222 MET A C 1
ATOM 1762 O O . MET A 1 222 ? 19.198 -6.391 -10.324 1.00 35.94 222 MET A O 1
ATOM 1766 N N . PRO A 1 223 ? 19.415 -7.931 -8.702 1.00 36.06 223 PRO A N 1
ATOM 1767 C CA . PRO A 1 223 ? 18.338 -8.797 -9.197 1.00 36.06 223 PRO A CA 1
ATOM 1768 C C . PRO A 1 223 ? 16.942 -8.142 -9.177 1.00 36.06 223 PRO A C 1
ATOM 1770 O O . PRO A 1 223 ? 16.037 -8.640 -9.845 1.00 36.06 223 PRO A O 1
ATOM 1773 N N . ASP A 1 224 ? 16.781 -7.009 -8.487 1.00 33.19 224 ASP A N 1
ATOM 1774 C CA . ASP A 1 224 ? 15.493 -6.335 -8.266 1.00 33.19 224 ASP A CA 1
ATOM 1775 C C . ASP A 1 224 ? 15.155 -5.263 -9.329 1.00 33.19 224 ASP A C 1
ATOM 1777 O O . ASP A 1 224 ? 14.076 -4.675 -9.303 1.00 33.19 224 ASP A O 1
ATOM 1781 N N . LEU A 1 225 ? 16.027 -5.025 -10.324 1.00 29.59 225 LEU A N 1
ATOM 1782 C CA . LEU A 1 225 ? 15.791 -4.039 -11.400 1.00 29.59 225 LEU A CA 1
ATOM 1783 C C . LEU A 1 225 ? 14.781 -4.519 -12.476 1.00 29.59 225 LEU A C 1
ATOM 1785 O O . LEU A 1 225 ? 14.475 -3.810 -13.438 1.00 29.59 225 LEU A O 1
ATOM 1789 N N . PHE A 1 226 ? 14.239 -5.730 -12.337 1.00 28.78 226 PHE A N 1
ATOM 1790 C CA . PHE A 1 226 ? 13.349 -6.369 -13.307 1.00 28.78 226 PHE A CA 1
ATOM 1791 C C . PHE A 1 226 ? 11.863 -6.044 -13.061 1.00 28.78 226 PHE A C 1
ATOM 1793 O O . PHE A 1 226 ? 11.152 -6.916 -12.584 1.00 28.78 226 PHE A O 1
ATOM 1800 N N . LEU A 1 227 ? 11.374 -4.837 -13.401 1.00 31.27 227 LEU A N 1
ATOM 1801 C CA . LEU A 1 227 ? 10.019 -4.566 -13.964 1.00 31.27 227 LEU A CA 1
ATOM 1802 C C . LEU A 1 227 ? 9.649 -3.060 -13.927 1.00 31.27 227 LEU A C 1
ATOM 1804 O O . LEU A 1 227 ? 8.799 -2.607 -13.152 1.00 31.27 227 LEU A O 1
ATOM 1808 N N . LEU A 1 228 ? 10.174 -2.261 -14.860 1.00 31.56 228 LEU A N 1
ATOM 1809 C CA . LEU A 1 228 ? 9.418 -1.089 -15.317 1.00 31.56 228 LEU A CA 1
ATOM 1810 C C . LEU A 1 228 ? 8.394 -1.563 -16.363 1.00 31.56 228 LEU A C 1
ATOM 1812 O O . LEU A 1 228 ? 8.768 -2.246 -17.307 1.00 31.56 228 LEU A O 1
ATOM 1816 N N . ILE A 1 229 ? 7.125 -1.153 -16.190 1.00 27.19 229 ILE A N 1
ATOM 1817 C CA . ILE A 1 229 ? 5.895 -1.489 -16.957 1.00 27.19 229 ILE A CA 1
ATOM 1818 C C . ILE A 1 229 ? 5.073 -2.646 -16.351 1.00 27.19 229 ILE A C 1
ATOM 1820 O O . ILE A 1 229 ? 5.491 -3.799 -16.304 1.00 27.19 229 ILE A O 1
ATOM 1824 N N . ARG A 1 230 ? 3.861 -2.333 -15.863 1.00 29.56 230 ARG A N 1
ATOM 1825 C CA . ARG A 1 230 ? 2.895 -3.338 -15.389 1.00 29.56 230 ARG A CA 1
ATOM 1826 C C . ARG A 1 230 ? 2.111 -3.925 -16.552 1.00 29.56 230 ARG A C 1
ATOM 1828 O O . ARG A 1 230 ? 1.239 -3.279 -17.114 1.00 29.56 230 ARG A O 1
ATOM 1835 N N . LEU A 1 231 ? 2.360 -5.201 -16.772 1.00 25.38 231 LEU A N 1
ATOM 1836 C CA . LEU A 1 231 ? 1.526 -6.144 -17.485 1.00 25.38 231 LEU A CA 1
ATOM 1837 C C . LEU A 1 231 ? 0.250 -6.480 -16.692 1.00 25.38 231 LEU A C 1
ATOM 1839 O O . LEU A 1 231 ? 0.349 -6.946 -15.558 1.00 25.38 231 LEU A O 1
ATOM 1843 N N . LYS A 1 232 ? -0.943 -6.286 -17.269 1.00 25.16 232 LYS A N 1
ATOM 1844 C CA . LYS A 1 232 ? -2.187 -6.890 -16.764 1.00 25.16 232 LYS A CA 1
ATOM 1845 C C . LYS A 1 232 ? -2.629 -7.962 -17.762 1.00 25.16 232 LYS A C 1
ATOM 1847 O O . LYS A 1 232 ? -3.295 -7.653 -18.745 1.00 25.16 232 LYS A O 1
ATOM 1852 N N . THR A 1 233 ? -2.251 -9.218 -17.542 1.00 22.47 233 THR A N 1
ATOM 1853 C CA . THR A 1 233 ? -2.860 -10.350 -18.253 1.00 22.47 233 THR A CA 1
ATOM 1854 C C . THR A 1 233 ? -4.280 -10.514 -17.720 1.00 22.47 233 THR A C 1
ATOM 1856 O O . THR A 1 233 ? -4.482 -10.940 -16.587 1.00 22.47 233 THR A O 1
ATOM 1859 N N . ILE A 1 234 ? -5.270 -10.109 -18.514 1.00 21.80 234 ILE A N 1
ATOM 1860 C CA . ILE A 1 234 ? -6.632 -10.619 -18.359 1.00 21.80 234 ILE A CA 1
ATOM 1861 C C . ILE A 1 234 ? -6.589 -12.042 -18.916 1.00 21.80 234 ILE A C 1
ATOM 1863 O O . ILE A 1 234 ? -6.275 -12.220 -20.095 1.00 21.80 234 ILE A O 1
ATOM 1867 N N . VAL A 1 235 ? -6.847 -13.027 -18.059 1.00 26.95 235 VAL A N 1
ATOM 1868 C CA . VAL A 1 235 ? -7.417 -14.311 -18.484 1.00 26.95 235 VAL A CA 1
ATOM 1869 C C . VAL A 1 235 ? -8.918 -14.202 -18.282 1.00 26.95 235 VAL A C 1
ATOM 1871 O O . VAL A 1 235 ? -9.306 -13.687 -17.207 1.00 26.95 235 VAL A O 1
#

Secondary structure (DSSP, 8-state):
-HHHHHHHHHHHHTTTSPEEHHHHHHHHHHHHT---HHHHHHHHHHHHHHHHHTTSEEEEEEETTEEEE--S-HHHHHHHHHHHHHH-SSS--TTS-EEEE-HHHHHHHHHHHHHHHHHSPPPPSS--HHHHHHHHHHHHTT------HHHHHHHHHHS-----HHHHHHHHHHHHHHT-STT--EEEE--TT-S--EEEE-TTHHHHHHHHHHTSTTGGG-GGG--SS------

Radius of gyration: 19.14 Å; chains: 1; bounding box: 51×42×50 Å